Protein AF-0000000082047524 (afdb_homodimer)

Secondary structure (DSSP, 8-state):
--------------------------BPPP-S-EEEETTS-EEE--BBSS---TTTEEEEEEEE-SS-EEEEEEEEGGGTEEEE-GGGTTTEEE-GGGGGGTB--EEE-S--GGG-EEEEEEEEETTEEEEEEEEEEEE--HHHHHT-/--------------------------BPPP-S-EEEETTS-EEE--BBSS---TTTEEEEEEEE-SS-EEEEEEEEGGGTEEEE-GGGTTTEEE-GGGGGGTB--EEE-S--GGG-EEEEEEEEETTEEEEEEEEEEEE--HHHHHT-

Foldseek 3Di:
DDPPPPPPPPPPPPPPCPVCCVFEKAKDADDDAAEAAAQFKDKAWIFIPAFDDLQQKKKWKWFDDPPDIDRAKIRDNVVRDIDGDPVQVPFWDFPSVCNRVGTGIIMGGRDDQVSFGWIKIWMDGPPYIDIYIHGYGYDHDVVVVVVD/DDPPPPPPPPPPPPPPCPVCCVQEKEKDADDDAAEAAAQFKDKAWIFIPAFDDLQQKKKWKWFDDPPDIDGAKIRDNVVRDIDGDPVQVPFWDFPSVCNRVGTGIIMGGRDDQVSFGWIKIWMDGPPYIDIYIHGYGYDHDVVVVVVD

Sequence (296 aa):
KLAEGAILSIGNGYNLCFCLHTGQFKIIPPQNPVIAIIGEGVVLPCQLTTQNNPETITVQWILSRHSEKIDVSTYDGPNKKERQDERYQGRTQFFQTEFQAGNVSLNLKDVIVSDKGKYTCSVTLETWYDEVVVELDAFRSLRDSELLKLAEGAILSIGNGYNLCFCLHTGQFKIIPPQNPVIAIIGEGVVLPCQLTTQNNPETITVQWILSRHSEKIDVSTYDGPNKKERQDERYQGRTQFFQTEFQAGNVSLNLKDVIVSDKGKYTCSVTLETWYDEVVVELDAFRSLRDSELL

pLDDT: mean 84.1, std 22.03, range [23.55, 98.81]

Organism: Chelonoidis abingdonii (NCBI:txid106734)

Radius of gyration: 27.01 Å; Cα contacts (8 Å, |Δi|>4): 607; chains: 2; bounding box: 153×47×43 Å

Nearest PDB structures (foldseek):
  3j6m-assembly1_B  TM=8.020E-01  e=1.011E-08  Homo sapiens
  1jew-assembly1_R  TM=8.138E-01  e=1.673E-08  Homo sapiens
  3j6n-assembly1_K  TM=8.023E-01  e=4.846E-08  Homo sapiens
  3mj7-assembly1_B  TM=8.006E-01  e=6.780E-08  Mus musculus
  8im1-assembly1_D  TM=6.956E-01  e=3.384E-05  Camelus bactrianus

Structure (mmCIF, N/CA/C/O backbone):
data_AF-0000000082047524-model_v1
#
loop_
_entity.id
_entity.type
_entity.pdbx_description
1 polymer 'Ig-like domain-containing protein'
#
loop_
_atom_site.group_PDB
_atom_site.id
_atom_site.type_symbol
_atom_site.label_atom_id
_atom_site.label_alt_id
_atom_site.label_comp_id
_atom_site.label_asym_id
_atom_site.label_entity_id
_atom_site.label_seq_id
_atom_site.pdbx_PDB_ins_code
_atom_site.Cartn_x
_atom_site.Cartn_y
_atom_site.Cartn_z
_atom_site.occupancy
_atom_site.B_iso_or_equiv
_atom_site.auth_seq_id
_atom_site.auth_comp_id
_atom_site.auth_asym_id
_atom_site.auth_atom_id
_atom_site.pdbx_PDB_model_num
ATOM 1 N N . LYS A 1 1 ? -74.688 -13.641 20.703 1 25.19 1 LYS A N 1
ATOM 2 C CA . LYS A 1 1 ? -74.25 -12.625 19.766 1 25.19 1 LYS A CA 1
ATOM 3 C C . LYS A 1 1 ? -72.875 -12.062 20.156 1 25.19 1 LYS A C 1
ATOM 5 O O . LYS A 1 1 ? -72.812 -11.195 21.031 1 25.19 1 LYS A O 1
ATOM 10 N N . LEU A 1 2 ? -71.812 -12.961 20.359 1 23.55 2 LEU A N 1
ATOM 11 C CA . LEU A 1 2 ? -70.438 -13.102 20.906 1 23.55 2 LEU A CA 1
ATOM 12 C C . LEU A 1 2 ? -69.438 -12.367 20.031 1 23.55 2 LEU A C 1
ATOM 14 O O . LEU A 1 2 ? -69.25 -12.727 18.875 1 23.55 2 LEU A O 1
ATOM 18 N N . ALA A 1 3 ? -69.375 -10.984 20.172 1 30.89 3 ALA A N 1
ATOM 19 C CA . ALA A 1 3 ? -68.438 -10.125 19.5 1 30.89 3 ALA A CA 1
ATOM 20 C C . ALA A 1 3 ? -67 -10.562 19.812 1 30.89 3 ALA A C 1
ATOM 22 O O . ALA A 1 3 ? -66.562 -10.562 20.969 1 30.89 3 ALA A O 1
ATOM 23 N N . GLU A 1 4 ? -66.562 -11.688 19.188 1 31.88 4 GLU A N 1
ATOM 24 C CA . GLU A 1 4 ? -65.25 -12.234 19.266 1 31.88 4 GLU A CA 1
ATOM 25 C C . GLU A 1 4 ? -64.188 -11.18 18.859 1 31.88 4 GLU A C 1
ATOM 27 O O . GLU A 1 4 ? -64.25 -10.602 17.781 1 31.88 4 GLU A O 1
ATOM 32 N N . GLY A 1 5 ? -63.875 -10.25 19.828 1 28.88 5 GLY A N 1
ATOM 33 C CA . GLY A 1 5 ? -62.781 -9.289 19.734 1 28.88 5 GLY A CA 1
ATOM 34 C C . GLY A 1 5 ? -61.469 -9.898 19.219 1 28.88 5 GLY A C 1
ATOM 35 O O . GLY A 1 5 ? -61.031 -10.914 19.734 1 28.88 5 GLY A O 1
ATOM 36 N N . ALA A 1 6 ? -61.219 -9.883 17.891 1 32 6 ALA A N 1
ATOM 37 C CA . ALA A 1 6 ? -60.031 -10.266 17.109 1 32 6 ALA A CA 1
ATOM 38 C C . ALA A 1 6 ? -58.781 -9.547 17.609 1 32 6 ALA A C 1
ATOM 40 O O . ALA A 1 6 ? -58.688 -8.328 17.484 1 32 6 ALA A O 1
ATOM 41 N N . ILE A 1 7 ? -58.344 -9.852 18.828 1 35.78 7 ILE A N 1
ATOM 42 C CA . ILE A 1 7 ? -57.062 -9.273 19.266 1 35.78 7 ILE A CA 1
ATOM 43 C C . ILE A 1 7 ? -55.969 -9.633 18.281 1 35.78 7 ILE A C 1
ATOM 45 O O . ILE A 1 7 ? -55.656 -10.812 18.094 1 35.78 7 ILE A O 1
ATOM 49 N N . LEU A 1 8 ? -55.938 -9.055 17.125 1 34.47 8 LEU A N 1
ATOM 50 C CA . LEU A 1 8 ? -54.781 -9.266 16.266 1 34.47 8 LEU A CA 1
ATOM 51 C C . LEU A 1 8 ? -53.5 -8.867 16.969 1 34.47 8 LEU A C 1
ATOM 53 O O . LEU A 1 8 ? -53.375 -7.762 17.5 1 34.47 8 LEU A O 1
ATOM 57 N N . SER A 1 9 ? -52.906 -9.789 17.734 1 37.84 9 SER A N 1
ATOM 58 C CA . SER A 1 9 ? -51.562 -9.641 18.266 1 37.84 9 SER A CA 1
ATOM 59 C C . SER A 1 9 ? -50.562 -9.18 17.188 1 37.84 9 SER A C 1
ATOM 61 O O . SER A 1 9 ? -50.438 -9.828 16.141 1 37.84 9 SER A O 1
ATOM 63 N N . ILE A 1 10 ? -50.531 -7.863 16.969 1 40.5 10 ILE A N 1
ATOM 64 C CA . ILE A 1 10 ? -49.438 -7.316 16.219 1 40.5 10 ILE A CA 1
ATOM 65 C C . ILE A 1 10 ? -48.125 -7.789 16.828 1 40.5 10 ILE A C 1
ATOM 67 O O . ILE A 1 10 ? -47.781 -7.438 17.969 1 40.5 10 ILE A O 1
ATOM 71 N N . GLY A 1 11 ? -47.781 -9.078 16.75 1 40.59 11 GLY A N 1
ATOM 72 C CA . GLY A 1 11 ? -46.406 -9.445 17 1 40.59 11 GLY A CA 1
ATOM 73 C C . GLY A 1 11 ? -45.406 -8.484 16.375 1 40.59 11 GLY A C 1
ATOM 74 O O . GLY A 1 11 ? -45.344 -8.336 15.156 1 40.59 11 GLY A O 1
ATOM 75 N N . ASN A 1 12 ? -45.281 -7.281 16.953 1 43.41 12 ASN A N 1
ATOM 76 C CA . ASN A 1 12 ? -44.188 -6.418 16.531 1 43.41 12 ASN A CA 1
ATOM 77 C C . ASN A 1 12 ? -42.875 -7.18 16.469 1 43.41 12 ASN A C 1
ATOM 79 O O . ASN A 1 12 ? -42.25 -7.445 17.5 1 43.41 12 ASN A O 1
ATOM 83 N N . GLY A 1 13 ? -42.75 -8.227 15.688 1 40.5 13 GLY A N 1
ATOM 84 C CA . GLY A 1 13 ? -41.406 -8.695 15.383 1 40.5 13 GLY A CA 1
ATOM 85 C C . GLY A 1 13 ? -40.438 -7.57 15.094 1 40.5 13 GLY A C 1
ATOM 86 O O . GLY A 1 13 ? -40.594 -6.844 14.109 1 40.5 13 GLY A O 1
ATOM 87 N N . TYR A 1 14 ? -40.031 -6.812 16.094 1 36.91 14 TYR A N 1
ATOM 88 C CA . TYR A 1 14 ? -38.844 -6.031 15.891 1 36.91 14 TYR A CA 1
ATOM 89 C C . TYR A 1 14 ? -37.812 -6.824 15.086 1 36.91 14 TYR A C 1
ATOM 91 O O . TYR A 1 14 ? -37.25 -7.812 15.57 1 36.91 14 TYR A O 1
ATOM 99 N N . ASN A 1 15 ? -38.094 -7 13.805 1 42.38 15 ASN A N 1
ATOM 100 C CA . ASN A 1 15 ? -36.969 -7.391 12.938 1 42.38 15 ASN A CA 1
ATOM 101 C C . ASN A 1 15 ? -35.688 -6.637 13.289 1 42.38 15 ASN A C 1
ATOM 103 O O . ASN A 1 15 ? -35.594 -5.426 13.07 1 42.38 15 ASN A O 1
ATOM 107 N N . LEU A 1 16 ? -35.156 -6.891 14.469 1 37.53 16 LEU A N 1
ATOM 108 C CA . LEU A 1 16 ? -33.75 -6.5 14.602 1 37.53 16 LEU A CA 1
ATOM 109 C C . LEU A 1 16 ? -33 -6.695 13.281 1 37.53 16 LEU A C 1
ATOM 111 O O . LEU A 1 16 ? -32.844 -7.824 12.828 1 37.53 16 LEU A O 1
ATOM 115 N N . CYS A 1 17 ? -33.344 -5.852 12.43 1 39.62 17 CYS A N 1
ATOM 116 C CA . CYS A 1 17 ? -32.406 -5.773 11.305 1 39.62 17 CYS A CA 1
ATOM 117 C C . CYS A 1 17 ? -30.969 -5.969 11.766 1 39.62 17 CYS A C 1
ATOM 119 O O . CYS A 1 17 ? -30.422 -5.121 12.477 1 39.62 17 CYS A O 1
ATOM 121 N N . PHE A 1 18 ? -30.719 -7.18 12.375 1 39.28 18 PHE A N 1
ATOM 122 C CA . PHE A 1 18 ? -29.281 -7.488 12.344 1 39.28 18 PHE A CA 1
ATOM 123 C C . PHE A 1 18 ? -28.625 -6.914 11.094 1 39.28 18 PHE A C 1
ATOM 125 O O . PHE A 1 18 ? -28.734 -7.496 10.016 1 39.28 18 PHE A O 1
ATOM 132 N N . CYS A 1 19 ? -28.781 -5.68 10.945 1 40.38 19 CYS A N 1
ATOM 133 C CA . CYS A 1 19 ? -27.844 -5.145 9.953 1 40.38 19 CYS A CA 1
ATOM 134 C C . CYS A 1 19 ? -26.5 -5.855 10.031 1 40.38 19 CYS A C 1
ATOM 136 O O . CYS A 1 19 ? -25.688 -5.555 10.906 1 40.38 19 CYS A O 1
ATOM 138 N N . LEU A 1 20 ? -26.438 -7.184 10.047 1 39.78 20 LEU A N 1
ATOM 139 C CA . LEU A 1 20 ? -25.141 -7.746 9.672 1 39.78 20 LEU A CA 1
ATOM 140 C C . LEU A 1 20 ? -24.391 -6.793 8.758 1 39.78 20 LEU A C 1
ATOM 142 O O . LEU A 1 20 ? -24.766 -6.586 7.609 1 39.78 20 LEU A O 1
ATOM 146 N N . HIS A 1 21 ? -24.078 -5.742 9.195 1 44.78 21 HIS A N 1
ATOM 147 C CA . HIS A 1 21 ? -23.031 -5.105 8.391 1 44.78 21 HIS A CA 1
ATOM 148 C C . HIS A 1 21 ? -22.109 -6.145 7.758 1 44.78 21 HIS A C 1
ATOM 150 O O . HIS A 1 21 ? -21.172 -6.609 8.391 1 44.78 21 HIS A O 1
ATOM 156 N N . THR A 1 22 ? -22.516 -7.277 7.102 1 50.03 22 THR A N 1
ATOM 157 C CA . THR A 1 22 ? -22.031 -8.492 6.445 1 50.03 22 THR A CA 1
ATOM 158 C C . THR A 1 22 ? -20.812 -8.195 5.574 1 50.03 22 THR A C 1
ATOM 160 O O . THR A 1 22 ? -20.031 -9.086 5.277 1 50.03 22 THR A O 1
ATOM 163 N N . GLY A 1 23 ? -20.531 -6.98 5.133 1 55.84 23 GLY A N 1
ATOM 164 C CA . GLY A 1 23 ? -19.625 -6.902 4.008 1 55.84 23 GLY A CA 1
ATOM 165 C C . GLY A 1 23 ? -18.219 -6.492 4.41 1 55.84 23 GLY A C 1
ATOM 166 O O . GLY A 1 23 ? -17.266 -6.691 3.652 1 55.84 23 GLY A O 1
ATOM 167 N N . GLN A 1 24 ? -17.969 -6.172 5.73 1 77.88 24 GLN A N 1
ATOM 168 C CA . GLN A 1 24 ? -16.656 -5.633 6.047 1 77.88 24 GLN A CA 1
ATOM 169 C C . GLN A 1 24 ? -15.633 -6.75 6.211 1 77.88 24 GLN A C 1
ATOM 171 O O . GLN A 1 24 ? -15.93 -7.793 6.793 1 77.88 24 GLN A O 1
ATOM 176 N N . PHE A 1 25 ? -14.68 -6.859 5.488 1 88.25 25 PHE A N 1
ATOM 177 C CA . PHE A 1 25 ? -13.562 -7.781 5.645 1 88.25 25 PHE A CA 1
ATOM 178 C C . PHE A 1 25 ? -12.281 -7.023 5.98 1 88.25 25 PHE A C 1
ATOM 180 O O . PHE A 1 25 ? -12.227 -5.797 5.871 1 88.25 25 PHE A O 1
ATOM 187 N N . LYS A 1 26 ? -11.367 -7.809 6.562 1 90.75 26 LYS A N 1
ATOM 188 C CA . LYS A 1 26 ? -10.008 -7.316 6.758 1 90.75 26 LYS A CA 1
ATOM 189 C C . LYS A 1 26 ? -8.984 -8.281 6.168 1 90.75 26 LYS A C 1
ATOM 191 O O . LYS A 1 26 ? -9.258 -9.477 6.023 1 90.75 26 LYS A O 1
ATOM 196 N N . ILE A 1 27 ? -7.953 -7.691 5.727 1 94.31 27 ILE A N 1
ATOM 197 C CA . ILE A 1 27 ? -6.809 -8.516 5.352 1 94.31 27 ILE A CA 1
ATOM 198 C C . ILE A 1 27 ? -5.855 -8.641 6.543 1 94.31 27 ILE A C 1
ATOM 200 O O . ILE A 1 27 ? -5.535 -7.648 7.195 1 94.31 27 ILE A O 1
ATOM 204 N N . ILE A 1 28 ? -5.355 -9.844 6.809 1 91.88 28 ILE A N 1
ATOM 205 C CA . ILE A 1 28 ? -4.375 -10.07 7.863 1 91.88 28 ILE A CA 1
ATOM 206 C C . ILE A 1 28 ? -3.02 -9.508 7.434 1 91.88 28 ILE A C 1
ATOM 208 O O . ILE A 1 28 ? -2.467 -9.914 6.41 1 91.88 28 ILE A O 1
ATOM 212 N N . PRO A 1 29 ? -2.49 -8.562 8.156 1 87.56 29 PRO A N 1
ATOM 213 C CA . PRO A 1 29 ? -1.218 -7.949 7.766 1 87.56 29 PRO A CA 1
ATOM 214 C C . PRO A 1 29 ? -0.044 -8.922 7.852 1 87.56 29 PRO A C 1
ATOM 216 O O . PRO A 1 29 ? 0.014 -9.75 8.766 1 87.56 29 PRO A O 1
ATOM 219 N N . PRO A 1 30 ? 0.818 -8.828 6.902 1 88.06 30 PRO A N 1
ATOM 220 C CA . PRO A 1 30 ? 2.02 -9.656 7.012 1 88.06 30 PRO A CA 1
ATOM 221 C C . PRO A 1 30 ? 2.971 -9.172 8.102 1 88.06 30 PRO A C 1
ATOM 223 O O . PRO A 1 30 ? 3.066 -7.969 8.359 1 88.06 30 PRO A O 1
ATOM 226 N N . GLN A 1 31 ? 3.717 -10.055 8.711 1 83.88 31 GLN A N 1
ATOM 227 C CA . GLN A 1 31 ? 4.586 -9.688 9.82 1 83.88 31 GLN A CA 1
ATOM 228 C C . GLN A 1 31 ? 6.047 -9.633 9.383 1 83.88 31 GLN A C 1
ATOM 230 O O . GLN A 1 31 ? 6.859 -8.945 10 1 83.88 31 GLN A O 1
ATOM 235 N N . ASN A 1 32 ? 6.395 -10.367 8.391 1 89.94 32 ASN A N 1
ATOM 236 C CA . ASN A 1 32 ? 7.781 -10.469 7.941 1 89.94 32 ASN A CA 1
ATOM 237 C C . ASN A 1 32 ? 7.891 -10.406 6.422 1 89.94 32 ASN A C 1
ATOM 239 O O . ASN A 1 32 ? 6.926 -10.711 5.715 1 89.94 32 ASN A O 1
ATOM 243 N N . PRO A 1 33 ? 9.055 -9.906 6 1 93.06 33 PRO A N 1
ATOM 244 C CA . PRO A 1 33 ? 9.273 -10.008 4.559 1 93.06 33 PRO A CA 1
ATOM 245 C C . PRO A 1 33 ? 9.273 -11.445 4.059 1 93.06 33 PRO A C 1
ATOM 247 O O . PRO A 1 33 ? 9.539 -12.375 4.832 1 93.06 33 PRO A O 1
ATOM 250 N N . VAL A 1 34 ? 8.914 -11.625 2.84 1 97.19 34 VAL A N 1
ATOM 251 C CA . VAL A 1 34 ? 9.016 -12.914 2.162 1 97.19 34 VAL A CA 1
ATOM 252 C C . VAL A 1 34 ? 10.391 -13.055 1.517 1 97.19 34 VAL A C 1
ATOM 254 O O . VAL A 1 34 ? 10.867 -12.141 0.848 1 97.19 34 VAL A O 1
ATOM 257 N N . ILE A 1 35 ? 11.047 -14.18 1.742 1 95.88 35 ILE A N 1
ATOM 258 C CA . ILE A 1 35 ? 12.359 -14.453 1.168 1 95.88 35 ILE A CA 1
ATOM 259 C C . ILE A 1 35 ? 12.242 -15.555 0.118 1 95.88 35 ILE A C 1
ATOM 261 O O . ILE A 1 35 ? 11.734 -16.641 0.403 1 95.88 35 ILE A O 1
ATOM 265 N N . ALA A 1 36 ? 12.727 -15.234 -1.048 1 97.06 36 ALA A N 1
ATOM 266 C CA . ALA A 1 36 ? 12.641 -16.219 -2.123 1 97.06 36 ALA A CA 1
ATOM 267 C C . ALA A 1 36 ? 14.023 -16.578 -2.658 1 97.06 36 ALA A C 1
ATOM 269 O O . ALA A 1 36 ? 14.953 -15.773 -2.559 1 97.06 36 ALA A O 1
ATOM 270 N N . ILE A 1 37 ? 14.109 -17.781 -3.137 1 96 37 ILE A N 1
ATOM 271 C CA . ILE A 1 37 ? 15.297 -18.234 -3.855 1 96 37 ILE A CA 1
ATOM 272 C C . ILE A 1 37 ? 15.094 -18.047 -5.355 1 96 37 ILE A C 1
ATOM 274 O O . ILE A 1 37 ? 14.07 -18.453 -5.91 1 96 37 ILE A O 1
ATOM 278 N N . ILE A 1 38 ? 16.094 -17.453 -5.93 1 96.19 38 ILE A N 1
ATOM 279 C CA . ILE A 1 38 ? 16.031 -17.203 -7.363 1 96.19 38 ILE A CA 1
ATOM 280 C C . ILE A 1 38 ? 15.867 -18.516 -8.109 1 96.19 38 ILE A C 1
ATOM 282 O O . ILE A 1 38 ? 16.531 -19.5 -7.789 1 96.19 38 ILE A O 1
ATOM 286 N N . GLY A 1 39 ? 14.961 -18.5 -9.07 1 96.44 39 GLY A N 1
ATOM 287 C CA . GLY A 1 39 ? 14.711 -19.688 -9.852 1 96.44 39 GLY A CA 1
ATOM 288 C C . GLY A 1 39 ? 13.602 -20.562 -9.289 1 96.44 39 GLY A C 1
ATOM 289 O O . GLY A 1 39 ? 13.078 -21.438 -9.977 1 96.44 39 GLY A O 1
ATOM 290 N N . GLU A 1 40 ? 13.266 -20.375 -8.109 1 97.31 40 GLU A N 1
ATOM 291 C CA . GLU A 1 40 ? 12.195 -21.141 -7.473 1 97.31 40 GLU A CA 1
ATOM 292 C C . GLU A 1 40 ? 10.898 -20.328 -7.41 1 97.31 40 GLU A C 1
ATOM 294 O O . GLU A 1 40 ? 10.836 -19.219 -7.93 1 97.31 40 GLU A O 1
ATOM 299 N N . GLY A 1 41 ? 9.875 -20.969 -6.867 1 97.69 41 GLY A N 1
ATOM 300 C CA . GLY A 1 41 ? 8.609 -20.281 -6.648 1 97.69 41 GLY A CA 1
ATOM 301 C C . GLY A 1 41 ? 8.461 -19.734 -5.242 1 97.69 41 GLY A C 1
ATOM 302 O O . GLY A 1 41 ? 9.18 -20.156 -4.328 1 97.69 41 GLY A O 1
ATOM 303 N N . VAL A 1 42 ? 7.598 -18.812 -5.168 1 98.44 42 VAL A N 1
ATOM 3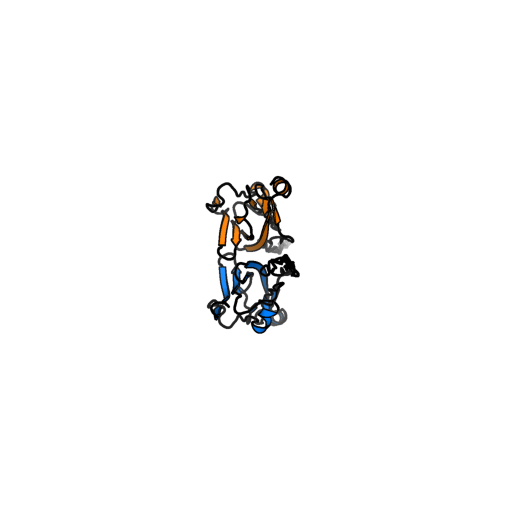04 C CA . VAL A 1 42 ? 7.301 -18.266 -3.85 1 98.44 42 VAL A CA 1
ATOM 305 C C . VAL A 1 42 ? 5.832 -17.859 -3.779 1 98.44 42 VAL A C 1
ATOM 307 O O . VAL A 1 42 ? 5.215 -17.562 -4.805 1 98.44 42 VAL A O 1
ATOM 310 N N . VAL A 1 43 ? 5.273 -17.875 -2.582 1 98.69 43 VAL A N 1
ATOM 311 C CA . VAL A 1 43 ? 3.902 -17.422 -2.367 1 98.69 43 VAL A CA 1
ATOM 312 C C . VAL A 1 43 ? 3.912 -16.078 -1.635 1 98.69 43 VAL A C 1
ATOM 314 O O . VAL A 1 43 ? 4.547 -15.945 -0.586 1 98.69 43 VAL A O 1
ATOM 317 N N . LEU A 1 44 ? 3.301 -15.047 -2.201 1 98.69 44 LEU A N 1
ATOM 318 C CA . LEU A 1 44 ? 3.021 -13.789 -1.512 1 98.69 44 LEU A CA 1
ATOM 319 C C . LEU A 1 44 ? 1.716 -13.883 -0.727 1 98.69 44 LEU A C 1
ATOM 321 O O . LEU A 1 44 ? 0.636 -13.953 -1.316 1 98.69 44 LEU A O 1
ATOM 325 N N . PRO A 1 45 ? 1.805 -13.844 0.575 1 98.5 45 PRO A N 1
ATOM 326 C CA . PRO A 1 45 ? 0.626 -14.172 1.383 1 98.5 45 PRO A CA 1
ATOM 327 C C . PRO A 1 45 ? -0.361 -13.008 1.479 1 98.5 45 PRO A C 1
ATOM 329 O O . PRO A 1 45 ? 0.049 -11.859 1.625 1 98.5 45 PRO A O 1
ATOM 332 N N . CYS A 1 46 ? -1.588 -13.32 1.381 1 98.19 46 CYS A N 1
ATOM 333 C CA . CYS A 1 46 ? -2.705 -12.406 1.576 1 98.19 46 CYS A CA 1
ATOM 334 C C . CYS A 1 46 ? -3.967 -13.164 1.979 1 98.19 46 CYS A C 1
ATOM 336 O O . CYS A 1 46 ? -4.5 -13.953 1.195 1 98.19 46 CYS A O 1
ATOM 338 N N . GLN A 1 47 ? -4.422 -12.938 3.182 1 97.19 47 GLN A N 1
ATOM 339 C CA . GLN A 1 47 ? -5.516 -13.711 3.768 1 97.19 47 GLN A CA 1
ATOM 340 C C . GLN A 1 47 ? -6.613 -12.789 4.289 1 97.19 47 GLN A C 1
ATOM 342 O O . GLN A 1 47 ? -6.352 -11.891 5.09 1 97.19 47 GLN A O 1
ATOM 347 N N . LEU A 1 48 ? -7.809 -13.047 3.816 1 95.88 48 LEU A N 1
ATOM 348 C CA . LEU A 1 48 ? -8.961 -12.305 4.309 1 95.88 48 LEU A CA 1
ATOM 349 C C . LEU A 1 48 ? -9.531 -12.945 5.566 1 95.88 48 LEU A C 1
ATOM 351 O O . LEU A 1 48 ? -9.383 -14.156 5.77 1 95.88 48 LEU A O 1
ATOM 355 N N . THR A 1 49 ? -10.211 -12.133 6.367 1 93.75 49 THR A N 1
ATOM 356 C CA . THR A 1 49 ? -10.828 -12.617 7.602 1 93.75 49 THR A CA 1
ATOM 357 C C . THR A 1 49 ? -12.188 -13.234 7.32 1 93.75 49 THR A C 1
ATOM 359 O O . THR A 1 49 ? -12.805 -13.82 8.211 1 93.75 49 THR A O 1
ATOM 362 N N . THR A 1 50 ? -12.688 -13.078 6.117 1 89.5 50 THR A N 1
ATOM 363 C CA . THR A 1 50 ? -14.016 -13.578 5.797 1 89.5 50 THR A CA 1
ATOM 364 C C . THR A 1 50 ? -13.961 -14.555 4.625 1 89.5 50 THR A C 1
ATOM 366 O O . THR A 1 50 ? -12.961 -14.602 3.9 1 89.5 50 THR A O 1
ATOM 369 N N . GLN A 1 51 ? -15 -15.32 4.637 1 87.38 51 GLN A N 1
ATOM 370 C CA . GLN A 1 51 ? -15.203 -16.094 3.42 1 87.38 51 GLN A CA 1
ATOM 371 C C . GLN A 1 51 ? -15.672 -15.219 2.271 1 87.38 51 GLN A C 1
ATOM 373 O O . GLN A 1 51 ? -16.297 -14.172 2.498 1 87.38 51 GLN A O 1
ATOM 378 N N . ASN A 1 52 ? -15.258 -15.656 1.152 1 86.25 52 ASN A N 1
ATOM 379 C CA . ASN A 1 52 ? -15.664 -14.844 0.008 1 86.25 52 ASN A CA 1
ATOM 380 C C . ASN A 1 52 ? -16.031 -15.711 -1.189 1 86.25 52 ASN A C 1
ATOM 382 O O . ASN A 1 52 ? -15.82 -16.922 -1.171 1 86.25 52 ASN A O 1
ATOM 386 N N . ASN A 1 53 ? -16.672 -15.047 -2.086 1 87.56 53 ASN A N 1
ATOM 387 C CA . ASN A 1 53 ? -17.078 -15.656 -3.348 1 87.56 53 ASN A CA 1
ATOM 388 C C . ASN A 1 53 ? -16.203 -15.195 -4.504 1 87.56 53 ASN A C 1
ATOM 390 O O . ASN A 1 53 ? -16.141 -14 -4.805 1 87.56 53 ASN A O 1
ATOM 394 N N . PRO A 1 54 ? -15.57 -16.188 -5.203 1 91 54 PRO A N 1
ATOM 395 C CA . PRO A 1 54 ? -14.688 -15.836 -6.316 1 91 54 PRO A CA 1
ATOM 396 C C . PRO A 1 54 ? -15.398 -15.039 -7.406 1 91 54 PRO A C 1
ATOM 398 O O . PRO A 1 54 ? -14.758 -14.328 -8.18 1 91 54 PRO A O 1
ATOM 401 N N . GLU A 1 55 ? -16.703 -15.094 -7.445 1 93.06 55 GLU A N 1
ATOM 402 C CA . GLU A 1 55 ? -17.422 -14.43 -8.523 1 93.06 55 GLU A CA 1
ATOM 403 C C . GLU A 1 55 ? -17.641 -12.953 -8.227 1 93.06 55 GLU A C 1
ATOM 405 O O . GLU A 1 55 ? -18 -12.18 -9.109 1 93.06 55 GLU A O 1
ATOM 410 N N . THR A 1 56 ? -17.312 -12.555 -6.996 1 92.56 56 THR A N 1
ATOM 411 C CA . THR A 1 56 ? -17.656 -11.18 -6.645 1 92.56 56 THR A CA 1
ATOM 412 C C . THR A 1 56 ? -16.406 -10.422 -6.191 1 92.56 56 THR A C 1
ATOM 414 O O . THR A 1 56 ? -16.453 -9.203 -5.988 1 92.56 56 THR A O 1
ATOM 417 N N . ILE A 1 57 ? -15.336 -11.148 -6.121 1 94.56 57 ILE A N 1
ATOM 418 C CA . ILE A 1 57 ? -14.141 -10.523 -5.559 1 94.56 57 ILE A CA 1
ATOM 419 C C . ILE A 1 57 ? -13.234 -10.039 -6.688 1 94.56 57 ILE A C 1
ATOM 421 O O . ILE A 1 57 ? -13.148 -10.664 -7.746 1 94.56 57 ILE A O 1
ATOM 425 N N . THR A 1 58 ? -12.641 -8.891 -6.508 1 96.12 58 THR A N 1
ATOM 426 C CA . THR A 1 58 ? -11.523 -8.43 -7.328 1 96.12 58 THR A CA 1
ATOM 427 C C . THR A 1 58 ? -10.242 -8.359 -6.504 1 96.12 58 THR A C 1
ATOM 429 O O . THR A 1 58 ? -10.227 -7.789 -5.41 1 96.12 58 THR A O 1
ATOM 432 N N . VAL A 1 59 ? -9.188 -9.023 -6.973 1 97.69 59 VAL A N 1
ATOM 433 C CA . VAL A 1 59 ? -7.887 -9.031 -6.316 1 97.69 59 VAL A CA 1
ATOM 434 C C . VAL A 1 59 ? -6.832 -8.453 -7.25 1 97.69 59 VAL A C 1
ATOM 436 O O . VAL A 1 59 ? -6.758 -8.828 -8.422 1 97.69 59 VAL A O 1
ATOM 439 N N . GLN A 1 60 ? -6.09 -7.504 -6.758 1 97.88 60 GLN A N 1
ATOM 440 C CA . GLN A 1 60 ? -4.992 -6.922 -7.52 1 97.88 60 GLN A CA 1
ATOM 441 C C . GLN A 1 60 ? -3.686 -6.98 -6.734 1 97.88 60 GLN A C 1
ATOM 443 O O . GLN A 1 60 ? -3.658 -6.664 -5.543 1 97.88 60 GLN A O 1
ATOM 448 N N . TRP A 1 61 ? -2.646 -7.473 -7.355 1 98.56 61 TRP A N 1
ATOM 449 C CA . TRP A 1 61 ? -1.286 -7.422 -6.828 1 98.56 61 TRP A CA 1
ATOM 450 C C . TRP A 1 61 ? -0.434 -6.434 -7.617 1 98.56 61 TRP A C 1
ATOM 452 O O . TRP A 1 61 ? -0.23 -6.605 -8.82 1 98.56 61 TRP A O 1
ATOM 462 N N . ILE A 1 62 ? 0.067 -5.395 -6.902 1 97.94 62 ILE A N 1
ATOM 463 C CA . ILE A 1 62 ? 0.838 -4.324 -7.527 1 97.94 62 ILE A CA 1
ATOM 464 C C . ILE A 1 62 ? 2.25 -4.301 -6.949 1 97.94 62 ILE A C 1
ATOM 466 O O . ILE A 1 62 ? 2.428 -4.234 -5.73 1 97.94 62 ILE A O 1
ATOM 470 N N . LEU A 1 63 ? 3.223 -4.371 -7.816 1 98 63 LEU A N 1
ATOM 471 C CA . LEU A 1 63 ? 4.617 -4.227 -7.41 1 98 63 LEU A CA 1
ATOM 472 C C . LEU A 1 63 ? 5.062 -2.77 -7.512 1 98 63 LEU A C 1
ATOM 474 O O . LEU A 1 63 ? 4.934 -2.148 -8.57 1 98 63 LEU A O 1
ATOM 478 N N . SER A 1 64 ? 5.504 -2.25 -6.375 1 94.94 64 SER A N 1
ATOM 479 C CA . SER A 1 64 ? 6.027 -0.888 -6.352 1 94.94 64 SER A CA 1
ATOM 480 C C . SER A 1 64 ? 7.535 -0.879 -6.113 1 94.94 64 SER A C 1
ATOM 482 O O . SER A 1 64 ? 8.039 -1.6 -5.25 1 94.94 64 SER A O 1
ATOM 484 N N . ARG A 1 65 ? 8.203 -0.122 -6.922 1 89.25 65 ARG A N 1
ATOM 485 C CA . ARG A 1 65 ? 9.625 0.207 -6.793 1 89.25 65 ARG A CA 1
ATOM 486 C C . ARG A 1 65 ? 9.852 1.708 -6.93 1 89.25 65 ARG A C 1
ATOM 488 O O . ARG A 1 65 ? 8.898 2.475 -7.078 1 89.25 65 ARG A O 1
ATOM 495 N N . HIS A 1 66 ? 11.039 2.086 -6.742 1 83.06 66 HIS A N 1
ATOM 496 C CA . HIS A 1 66 ? 11.383 3.502 -6.816 1 83.06 66 HIS A CA 1
ATOM 497 C C . HIS A 1 66 ? 10.922 4.109 -8.141 1 83.06 66 HIS A C 1
ATOM 499 O O . HIS A 1 66 ? 10.422 5.234 -8.164 1 83.06 66 HIS A O 1
ATOM 505 N N . SER A 1 67 ? 10.867 3.371 -9.211 1 81.06 67 SER A N 1
ATOM 506 C CA . SER A 1 67 ? 10.727 3.979 -10.531 1 81.06 67 SER A CA 1
ATOM 507 C C . SER A 1 67 ? 9.375 3.637 -11.156 1 81.06 67 SER A C 1
ATOM 509 O O . SER A 1 67 ? 8.922 4.32 -12.07 1 81.06 67 SER A O 1
ATOM 511 N N . GLU A 1 68 ? 8.797 2.652 -10.57 1 89.31 68 GLU A N 1
ATOM 512 C CA . GLU A 1 68 ? 7.609 2.227 -11.305 1 89.31 68 GLU A CA 1
ATOM 513 C C . GLU A 1 68 ? 6.668 1.428 -10.406 1 89.31 68 GLU A C 1
ATOM 515 O O . GLU A 1 68 ? 7.086 0.888 -9.383 1 89.31 68 GLU A O 1
ATOM 520 N N . LYS A 1 69 ? 5.391 1.454 -10.812 1 93.44 69 LYS A N 1
ATOM 521 C CA . LYS A 1 69 ? 4.359 0.549 -10.305 1 93.44 69 LYS A CA 1
ATOM 522 C C . LYS A 1 69 ? 3.863 -0.386 -11.406 1 93.44 69 LYS A C 1
ATOM 524 O O . LYS A 1 69 ? 3.52 0.061 -12.5 1 93.44 69 LYS A O 1
ATOM 529 N N . ILE A 1 70 ? 3.91 -1.697 -11.133 1 97.19 70 ILE A N 1
ATOM 530 C CA . ILE A 1 70 ? 3.516 -2.715 -12.102 1 97.19 70 ILE A CA 1
ATOM 531 C C . ILE A 1 70 ? 2.283 -3.461 -11.594 1 97.19 70 ILE A C 1
ATOM 533 O O . ILE A 1 70 ? 2.279 -3.979 -10.477 1 97.19 70 ILE A O 1
AT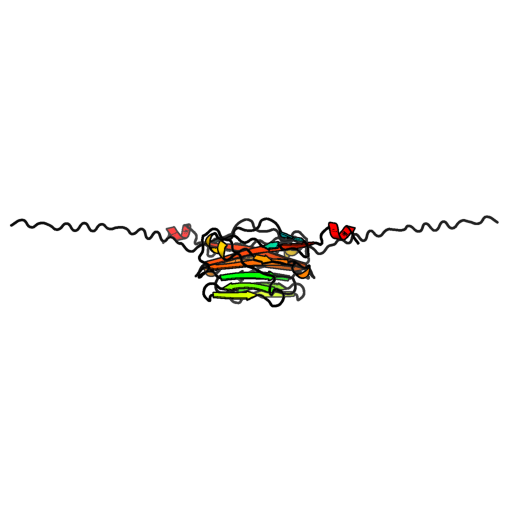OM 537 N N . ASP A 1 71 ? 1.255 -3.436 -12.414 1 97.81 71 ASP A N 1
ATOM 538 C CA . ASP A 1 71 ? 0.132 -4.328 -12.133 1 97.81 71 ASP A CA 1
ATOM 539 C C . ASP A 1 71 ? 0.484 -5.773 -12.469 1 97.81 71 ASP A C 1
ATOM 541 O O . ASP A 1 71 ? 0.295 -6.219 -13.602 1 97.81 71 ASP A O 1
ATOM 545 N N . VAL A 1 72 ? 0.971 -6.484 -11.477 1 98.56 72 VAL A N 1
ATOM 546 C CA . VAL A 1 72 ? 1.563 -7.805 -11.68 1 98.56 72 VAL A CA 1
ATOM 547 C C . VAL A 1 72 ? 0.488 -8.797 -12.117 1 98.56 72 VAL A C 1
ATOM 549 O O . VAL A 1 72 ? 0.659 -9.5 -13.117 1 98.56 72 VAL A O 1
ATOM 552 N N . SER A 1 73 ? -0.609 -8.898 -11.406 1 98.69 73 SER A N 1
ATOM 553 C CA . SER A 1 73 ? -1.712 -9.812 -11.68 1 98.69 73 SER A CA 1
ATOM 554 C C . SER A 1 73 ? -3.018 -9.297 -11.086 1 98.69 73 SER A C 1
ATOM 556 O O . SER A 1 73 ? -3.025 -8.719 -9.992 1 98.69 73 SER A O 1
ATOM 558 N N . THR A 1 74 ? -4.113 -9.508 -11.805 1 98.38 74 THR A N 1
ATOM 559 C CA . THR A 1 74 ? -5.441 -9.102 -11.359 1 98.38 74 THR A CA 1
ATOM 560 C C . THR A 1 74 ? -6.453 -10.219 -11.586 1 98.38 74 THR A C 1
ATOM 562 O O . THR A 1 74 ? -6.496 -10.82 -12.664 1 98.38 74 THR A O 1
ATOM 565 N N . TYR A 1 75 ? -7.152 -10.578 -10.555 1 98.31 75 TYR A N 1
ATOM 566 C CA . TYR A 1 75 ? -8.328 -11.445 -10.633 1 98.31 75 TYR A CA 1
ATOM 567 C C . TYR A 1 75 ? -9.609 -10.625 -10.539 1 98.31 75 TYR A C 1
ATOM 569 O O . TYR A 1 75 ? -9.914 -10.055 -9.492 1 98.31 75 TYR A O 1
ATOM 577 N N . ASP A 1 76 ? -10.32 -10.555 -11.602 1 97.25 76 ASP A N 1
ATOM 578 C CA . ASP A 1 76 ? -11.57 -9.812 -11.711 1 97.25 76 ASP A CA 1
ATOM 579 C C . ASP A 1 76 ? -12.773 -10.75 -11.711 1 97.25 76 ASP A C 1
ATOM 581 O O . ASP A 1 76 ? -13.289 -11.094 -12.781 1 97.25 76 ASP A O 1
ATOM 585 N N . GLY A 1 77 ? -13.227 -11.109 -10.578 1 96.12 77 GLY A N 1
ATOM 586 C CA . GLY A 1 77 ? -14.32 -12.047 -10.414 1 96.12 77 GLY A CA 1
ATOM 587 C C . GLY A 1 77 ? -15.602 -11.602 -11.102 1 96.12 77 GLY A C 1
ATOM 588 O O . GLY A 1 77 ? -16.172 -12.352 -11.891 1 96.12 77 GLY A O 1
ATOM 589 N N . PRO A 1 78 ? -16.047 -10.438 -10.852 1 94.88 78 PRO A N 1
ATOM 590 C CA . PRO A 1 78 ? -17.297 -9.961 -11.445 1 94.88 78 PRO A CA 1
ATOM 591 C C . PRO A 1 78 ? -17.328 -10.086 -12.961 1 94.88 78 PRO A C 1
ATOM 593 O O . PRO A 1 78 ? -18.375 -10.328 -13.555 1 94.88 78 PRO A O 1
ATOM 596 N N . ASN A 1 79 ? -16.203 -9.922 -13.625 1 96.38 79 ASN A N 1
ATOM 597 C CA . ASN A 1 79 ? -16.156 -9.977 -15.086 1 96.38 79 ASN A CA 1
ATOM 598 C C . ASN A 1 79 ? -15.5 -11.266 -15.578 1 96.38 79 ASN A C 1
ATOM 600 O O . ASN A 1 79 ? -15.227 -11.406 -16.766 1 96.38 79 ASN A O 1
ATOM 604 N N . LYS A 1 80 ? -15.242 -12.141 -14.594 1 95 80 LYS A N 1
ATOM 605 C CA . LYS A 1 80 ? -14.641 -13.43 -14.914 1 95 80 LYS A CA 1
ATOM 606 C C . LYS A 1 80 ? -13.398 -13.266 -15.781 1 95 80 LYS A C 1
ATOM 608 O O . LYS A 1 80 ? -13.273 -13.914 -16.828 1 95 80 LYS A O 1
ATOM 613 N N . LYS A 1 81 ? -12.562 -12.391 -15.398 1 97.19 81 LYS A N 1
ATOM 614 C CA . LYS A 1 81 ? -11.352 -12.086 -16.156 1 97.19 81 LYS A CA 1
ATOM 615 C C . LYS A 1 81 ? -10.125 -12.102 -15.242 1 97.19 81 LYS A C 1
ATOM 617 O O . LYS A 1 81 ? -10.188 -11.648 -14.102 1 97.19 81 LYS A O 1
ATOM 622 N N . GLU A 1 82 ? -9.062 -12.664 -15.766 1 96.81 82 GLU A N 1
ATOM 623 C CA . GLU A 1 82 ? -7.754 -12.594 -15.133 1 96.81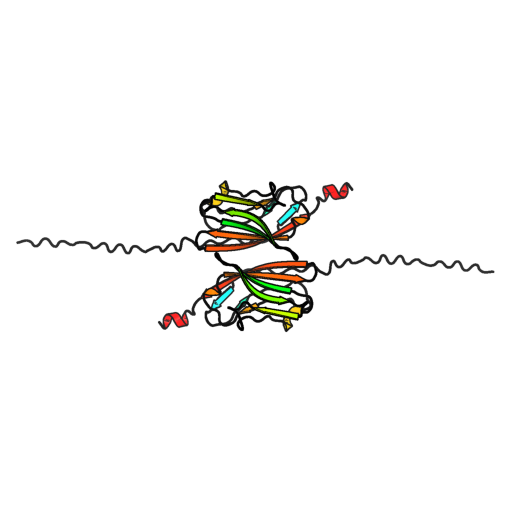 82 GLU A CA 1
ATOM 624 C C . GLU A 1 82 ? -6.727 -11.953 -16.062 1 96.81 82 GLU A C 1
ATOM 626 O O . GLU A 1 82 ? -6.711 -12.234 -17.266 1 96.81 82 GLU A O 1
ATOM 631 N N . ARG A 1 83 ? -5.938 -11.039 -15.469 1 97.81 83 ARG A N 1
ATOM 632 C CA . ARG A 1 83 ? -4.906 -10.359 -16.25 1 97.81 83 ARG A CA 1
ATOM 633 C C . ARG A 1 83 ? -3.545 -10.469 -15.562 1 97.81 83 ARG A C 1
ATOM 635 O O . ARG A 1 83 ? -3.457 -10.469 -14.336 1 97.81 83 ARG A O 1
ATOM 642 N N . GLN A 1 84 ? -2.553 -10.594 -16.375 1 98 84 GLN A N 1
ATOM 643 C CA . GLN A 1 84 ? -1.159 -10.562 -15.938 1 98 84 GLN A CA 1
ATOM 644 C C . GLN A 1 84 ? -0.354 -9.555 -16.75 1 98 84 GLN A C 1
ATOM 646 O O . GLN A 1 84 ? -0.549 -9.43 -17.969 1 98 84 GLN A O 1
ATOM 651 N N . ASP 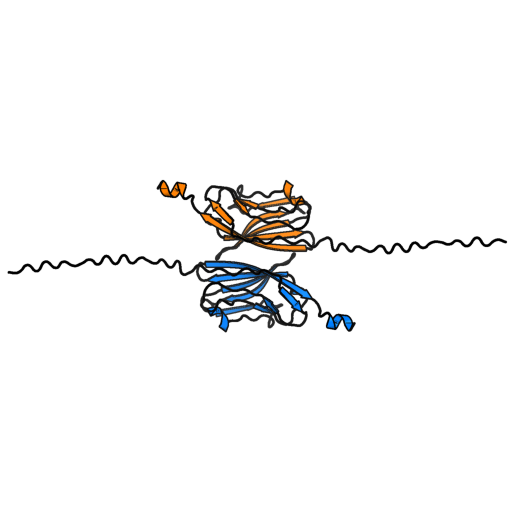A 1 85 ? 0.495 -8.883 -16.031 1 98.31 85 ASP A N 1
ATOM 652 C CA . ASP A 1 85 ? 1.451 -8.055 -16.766 1 98.31 85 ASP A CA 1
ATOM 653 C C . ASP A 1 85 ? 2.307 -8.898 -17.703 1 98.31 85 ASP A C 1
ATOM 655 O O . ASP A 1 85 ? 2.619 -10.047 -17.391 1 98.31 85 ASP A O 1
ATOM 659 N N . GLU A 1 86 ? 2.764 -8.375 -18.797 1 97.69 86 GLU A N 1
ATOM 660 C CA . GLU A 1 86 ? 3.518 -9.094 -19.828 1 97.69 86 GLU A CA 1
ATOM 661 C C . GLU A 1 86 ? 4.758 -9.75 -19.234 1 97.69 86 GLU A C 1
ATOM 663 O O . GLU A 1 86 ? 5.129 -10.859 -19.625 1 97.69 86 GLU A O 1
ATOM 668 N N . ARG A 1 87 ? 5.391 -9.18 -18.328 1 95.94 87 ARG A N 1
ATOM 669 C CA . ARG A 1 87 ? 6.637 -9.664 -17.734 1 95.94 87 ARG A CA 1
ATOM 670 C C . ARG A 1 87 ? 6.375 -10.836 -16.812 1 95.94 87 ARG A C 1
ATOM 672 O O . ARG A 1 87 ? 7.309 -11.547 -16.422 1 95.94 87 ARG A O 1
ATOM 679 N N . TYR A 1 88 ? 5.16 -11.008 -16.484 1 98.06 88 TYR A N 1
ATOM 680 C CA . TYR A 1 88 ? 4.789 -12.023 -15.508 1 98.06 88 TYR A CA 1
ATOM 681 C C . TYR A 1 88 ? 3.912 -13.094 -16.141 1 98.06 88 TYR A C 1
ATOM 683 O O . TYR A 1 88 ? 3.314 -13.914 -15.438 1 98.06 88 TYR A O 1
ATOM 691 N N . GLN A 1 89 ? 3.787 -13.055 -17.453 1 97 89 GLN A N 1
ATOM 692 C CA . GLN A 1 89 ? 2.936 -14.016 -18.141 1 97 89 GLN A CA 1
ATOM 693 C C . GLN A 1 89 ? 3.377 -15.453 -17.859 1 97 89 GLN A C 1
ATOM 695 O O . GLN A 1 89 ? 4.535 -15.805 -18.094 1 97 89 GLN A O 1
ATOM 700 N N . GLY A 1 90 ? 2.459 -16.219 -17.328 1 97.06 90 GLY A N 1
ATOM 701 C CA . GLY A 1 90 ? 2.723 -17.609 -17.047 1 97.06 90 GLY A CA 1
ATOM 702 C C . GLY A 1 90 ? 3.438 -17.812 -15.719 1 97.06 90 GLY A C 1
ATOM 703 O O . GLY A 1 90 ? 3.686 -18.953 -15.312 1 97.06 90 GLY A O 1
ATOM 704 N N . ARG A 1 91 ? 3.725 -16.734 -15.055 1 98.62 91 ARG A N 1
ATOM 705 C CA . ARG A 1 91 ? 4.539 -16.875 -13.852 1 98.62 91 ARG A CA 1
ATOM 706 C C . ARG A 1 91 ? 3.707 -16.641 -12.594 1 98.62 91 ARG A C 1
ATOM 708 O O . ARG A 1 91 ? 4.156 -16.922 -11.484 1 98.62 91 ARG A O 1
ATOM 715 N N . THR A 1 92 ? 2.475 -16.094 -12.711 1 98.69 92 THR A N 1
ATOM 716 C CA . THR A 1 92 ? 1.631 -15.867 -11.539 1 98.69 92 THR A CA 1
ATOM 717 C C . THR A 1 92 ? 0.398 -16.766 -11.578 1 98.69 92 THR A C 1
ATOM 719 O O . THR A 1 92 ? -0.147 -17.031 -12.648 1 98.69 92 THR A O 1
ATOM 722 N N . GLN A 1 93 ? 0.009 -17.219 -10.398 1 98.31 93 GLN A N 1
ATOM 723 C CA . GLN A 1 93 ? -1.195 -18.031 -10.258 1 98.31 93 GLN A CA 1
ATOM 724 C C . GLN A 1 93 ? -1.914 -17.734 -8.945 1 98.31 93 GLN A C 1
ATOM 726 O O . GLN A 1 93 ? -1.296 -17.734 -7.879 1 98.31 93 GLN A O 1
ATOM 731 N N . PHE A 1 94 ? -3.199 -17.438 -9.07 1 98.25 94 PHE A N 1
ATOM 732 C CA . PHE A 1 94 ? -4.039 -17.312 -7.883 1 98.25 94 PHE A CA 1
ATOM 733 C C . PHE A 1 94 ? -4.445 -18.672 -7.355 1 98.25 94 PHE A C 1
ATOM 735 O O . PHE A 1 94 ? -4.395 -19.672 -8.086 1 98.25 94 PHE A O 1
ATOM 742 N N . PHE A 1 95 ? -4.836 -18.719 -6.066 1 96.75 95 PHE A N 1
ATOM 743 C CA . PHE A 1 95 ? -5.398 -19.922 -5.461 1 96.75 95 PHE A CA 1
ATOM 744 C C . PHE A 1 95 ? -6.922 -19.891 -5.484 1 96.75 95 PHE A C 1
ATOM 746 O O . PHE A 1 95 ? -7.562 -19.844 -4.434 1 96.75 95 PHE A O 1
ATOM 753 N N . GLN A 1 96 ? -7.473 -20.031 -6.645 1 94.25 96 GLN A N 1
ATOM 754 C CA . GLN A 1 96 ? -8.891 -19.781 -6.871 1 94.25 96 GLN A CA 1
ATOM 755 C C . GLN A 1 96 ? -9.758 -20.719 -6.027 1 94.25 96 GLN A C 1
ATOM 757 O O . GLN A 1 96 ? -10.797 -20.297 -5.508 1 94.25 96 GLN A O 1
ATOM 762 N N . THR A 1 97 ? -9.336 -21.922 -5.844 1 94.12 97 THR A N 1
ATOM 763 C CA . THR A 1 97 ? -10.109 -22.891 -5.078 1 94.12 97 THR A CA 1
ATOM 764 C C . THR A 1 97 ? -10.102 -22.531 -3.594 1 94.12 97 THR A C 1
ATOM 766 O O . THR A 1 97 ? -10.914 -23.062 -2.824 1 94.12 97 THR A O 1
ATOM 769 N N . GLU A 1 98 ? -9.18 -21.656 -3.223 1 96.38 98 GLU A N 1
ATOM 770 C CA . GLU A 1 98 ? -9.055 -21.297 -1.813 1 96.38 98 GLU A CA 1
ATOM 771 C C . GLU A 1 98 ? -9.641 -19.906 -1.546 1 96.38 98 GLU A C 1
ATOM 773 O O . GLU A 1 98 ? -9.609 -19.422 -0.411 1 96.38 98 GLU A O 1
ATOM 778 N N . PHE A 1 99 ? -10.273 -19.25 -2.527 1 94.75 99 PHE A N 1
ATOM 779 C CA . PHE A 1 99 ? -10.852 -17.922 -2.363 1 94.75 99 PHE A CA 1
ATOM 780 C C . PHE A 1 99 ? -11.945 -17.938 -1.306 1 94.75 99 PHE A C 1
ATOM 782 O O . PHE A 1 99 ? -12.07 -17 -0.519 1 94.75 99 PHE A O 1
ATOM 789 N N . GLN A 1 100 ? -12.688 -19.016 -1.278 1 93.69 100 GLN A N 1
ATOM 790 C CA . GLN A 1 100 ? -13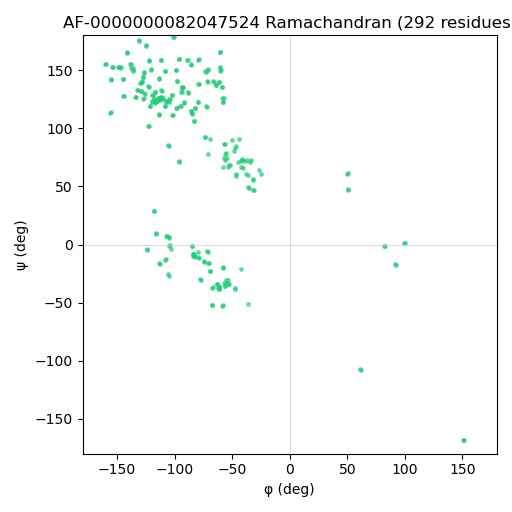.789 -19.094 -0.329 1 93.69 100 GLN A CA 1
ATOM 791 C C . GLN A 1 100 ? -13.281 -19.047 1.11 1 93.69 100 GLN A C 1
ATOM 793 O O . GLN A 1 100 ? -13.953 -18.5 1.99 1 93.69 100 GLN A O 1
ATOM 798 N N . ALA A 1 101 ? -12.148 -19.609 1.296 1 95.06 101 ALA A N 1
ATOM 799 C CA . ALA A 1 101 ? -11.562 -19.625 2.635 1 95.06 101 ALA A CA 1
ATOM 800 C C . ALA A 1 101 ? -10.797 -18.344 2.914 1 95.06 101 ALA A C 1
ATOM 802 O O . ALA A 1 101 ? -10.188 -18.188 3.975 1 95.06 101 ALA A O 1
ATOM 803 N N . GLY A 1 102 ? -10.711 -17.422 2.018 1 95.94 102 GLY A N 1
ATOM 804 C CA . GLY A 1 102 ? -10.125 -16.109 2.229 1 95.94 102 GLY A CA 1
ATOM 805 C C . GLY A 1 102 ? -8.695 -16 1.716 1 95.94 102 GLY A C 1
ATOM 806 O O . GLY A 1 102 ? -8.055 -14.961 1.859 1 95.94 102 GLY A O 1
ATOM 807 N N . ASN A 1 103 ? -8.227 -17.125 1.14 1 97.25 103 ASN A N 1
ATOM 808 C CA . ASN A 1 103 ? -6.855 -17.109 0.635 1 97.25 103 ASN A CA 1
ATOM 809 C C . ASN A 1 103 ? -6.777 -16.5 -0.76 1 97.25 103 ASN A C 1
ATOM 811 O O . ASN A 1 103 ? -7.133 -17.141 -1.747 1 97.25 103 ASN A O 1
ATOM 815 N N . VAL A 1 104 ? -6.238 -15.242 -0.813 1 97.94 104 VAL A N 1
ATOM 816 C CA . VAL A 1 104 ? -6.094 -14.57 -2.1 1 97.94 104 VAL A CA 1
ATOM 817 C C . VAL A 1 104 ? -4.617 -14.297 -2.379 1 97.94 104 VAL A C 1
ATOM 819 O O . VAL A 1 104 ? -4.277 -13.336 -3.074 1 97.94 104 VAL A O 1
ATOM 822 N N . SER A 1 105 ? -3.76 -15.148 -1.844 1 98.31 105 SER A N 1
ATOM 823 C CA . SER A 1 105 ? -2.316 -15.086 -2.057 1 98.31 105 SER A CA 1
ATOM 824 C C . SER A 1 105 ? -1.971 -15.234 -3.535 1 98.31 105 SER A C 1
ATOM 826 O O . SER A 1 105 ? -2.83 -15.578 -4.348 1 98.31 105 SER A O 1
ATOM 828 N N . LEU A 1 106 ? -0.745 -14.906 -3.861 1 98.75 106 LEU A N 1
ATOM 829 C CA . LEU A 1 106 ? -0.256 -15.016 -5.23 1 98.75 106 LEU A CA 1
ATOM 830 C C . LEU A 1 106 ? 0.954 -15.945 -5.301 1 98.75 106 LEU A C 1
ATOM 832 O O . LEU A 1 106 ? 1.94 -15.734 -4.59 1 98.75 106 LEU A O 1
ATOM 836 N N . ASN A 1 107 ? 0.799 -16.984 -6.039 1 98.81 107 ASN A N 1
ATOM 837 C CA . ASN A 1 107 ? 1.956 -17.812 -6.352 1 98.81 107 ASN A CA 1
ATOM 838 C C . ASN A 1 107 ? 2.793 -17.203 -7.473 1 98.81 107 ASN A C 1
ATOM 840 O O . ASN A 1 107 ? 2.279 -16.938 -8.562 1 98.81 107 ASN A O 1
ATOM 844 N N . LEU A 1 108 ? 4.062 -16.938 -7.277 1 98.81 108 LEU A N 1
ATOM 845 C CA . LEU A 1 108 ? 5 -16.406 -8.258 1 98.81 108 LEU A CA 1
ATOM 846 C C . LEU A 1 108 ? 6.074 -17.438 -8.594 1 98.81 108 LEU A C 1
ATOM 848 O O . LEU A 1 108 ? 6.891 -17.781 -7.742 1 98.81 108 LEU A O 1
ATOM 852 N N . LYS A 1 109 ? 6.039 -17.891 -9.719 1 98.31 109 LYS A N 1
ATOM 853 C CA . LYS A 1 109 ? 6.984 -18.906 -10.172 1 98.31 109 LYS A CA 1
ATOM 854 C C . LYS A 1 109 ? 8.234 -18.266 -10.766 1 98.31 109 LYS A C 1
ATOM 856 O O . LYS A 1 109 ? 8.219 -17.094 -11.156 1 98.31 109 LYS A O 1
ATOM 861 N N . ASP A 1 110 ? 9.297 -19.016 -10.797 1 97.88 110 ASP A N 1
ATOM 862 C CA . ASP A 1 110 ? 10.539 -18.641 -11.469 1 97.88 110 ASP A CA 1
ATOM 863 C C . ASP A 1 110 ? 10.977 -17.234 -11.062 1 97.88 110 ASP A C 1
ATOM 865 O O . ASP A 1 110 ? 11.219 -16.391 -11.922 1 97.88 110 ASP A O 1
ATOM 869 N N . VAL A 1 111 ? 11.195 -17.156 -9.797 1 98.25 111 VAL A N 1
ATOM 870 C CA . VAL A 1 111 ? 11.547 -15.852 -9.234 1 98.25 111 VAL A CA 1
ATOM 871 C C . VAL A 1 111 ? 12.883 -15.383 -9.82 1 98.25 111 VAL A C 1
ATOM 873 O O . VAL A 1 111 ? 13.82 -16.172 -9.953 1 98.25 111 VAL A O 1
ATOM 876 N N . ILE A 1 112 ? 12.945 -14.117 -10.164 1 97.12 112 ILE A N 1
ATOM 877 C CA . ILE A 1 112 ? 14.172 -13.484 -10.633 1 97.12 112 ILE A CA 1
ATOM 878 C C . ILE A 1 112 ? 14.477 -12.258 -9.781 1 97.12 112 ILE A C 1
ATOM 880 O O . ILE A 1 112 ? 13.656 -11.836 -8.961 1 97.12 112 ILE A O 1
ATOM 884 N N . VAL A 1 113 ? 15.594 -11.648 -9.914 1 95.38 113 VAL A N 1
ATOM 885 C CA . VAL A 1 113 ? 16.078 -10.539 -9.094 1 95.38 113 VAL A CA 1
ATOM 886 C C . VAL A 1 113 ? 15.133 -9.352 -9.211 1 95.38 113 VAL A C 1
ATOM 888 O O . VAL A 1 113 ? 14.844 -8.672 -8.219 1 95.38 113 VAL A O 1
ATOM 891 N N . SER A 1 114 ? 14.602 -9.133 -10.445 1 94.5 114 SER A N 1
ATOM 892 C CA . SER A 1 114 ? 13.766 -7.965 -10.688 1 94.5 114 SER A CA 1
ATOM 893 C C . SER A 1 114 ? 12.414 -8.102 -10.008 1 94.5 114 SER A C 1
ATOM 895 O O . SER A 1 114 ? 11.617 -7.152 -9.992 1 94.5 114 SER A O 1
ATOM 897 N N . ASP A 1 115 ? 12.18 -9.273 -9.445 1 97.12 115 ASP A N 1
ATOM 898 C CA . ASP A 1 115 ? 10.922 -9.453 -8.734 1 97.12 115 ASP A CA 1
ATOM 899 C C . ASP A 1 115 ? 10.977 -8.82 -7.344 1 97.12 115 ASP A C 1
ATOM 901 O O . ASP A 1 115 ? 9.945 -8.672 -6.684 1 97.12 115 ASP A O 1
ATOM 905 N N . LYS A 1 116 ? 12.125 -8.422 -6.875 1 95.31 116 LYS A N 1
ATOM 906 C CA . LYS A 1 116 ? 12.266 -7.809 -5.559 1 95.31 116 LYS A CA 1
ATOM 907 C C . LYS A 1 116 ? 11.461 -6.516 -5.461 1 95.31 116 LYS A C 1
ATOM 909 O O . LYS A 1 116 ? 11.422 -5.73 -6.41 1 95.31 116 LYS A O 1
ATOM 914 N N . GLY A 1 117 ? 10.82 -6.348 -4.234 1 94.88 117 GLY A N 1
ATOM 915 C CA . GLY A 1 117 ? 10.141 -5.078 -4.031 1 94.88 117 GLY A CA 1
ATOM 916 C C . GLY A 1 117 ? 8.953 -5.18 -3.1 1 94.88 117 GLY A C 1
ATOM 917 O O . GLY A 1 117 ? 8.836 -6.141 -2.338 1 94.88 117 GLY A O 1
ATOM 918 N N . LYS A 1 118 ? 8.102 -4.082 -3.043 1 95.94 118 LYS A N 1
ATOM 919 C CA . LYS A 1 118 ? 6.875 -4.004 -2.254 1 95.94 118 LYS A CA 1
ATOM 920 C C . LYS A 1 118 ? 5.66 -4.383 -3.092 1 95.94 118 LYS A C 1
ATOM 922 O O . LYS A 1 118 ? 5.355 -3.727 -4.09 1 95.94 118 LYS A O 1
ATOM 927 N N . TYR A 1 119 ? 4.988 -5.441 -2.66 1 97.81 119 TYR A N 1
ATOM 928 C CA . TYR A 1 119 ? 3.77 -5.879 -3.334 1 97.81 119 TYR A CA 1
ATOM 929 C C . TYR A 1 119 ? 2.533 -5.484 -2.533 1 97.81 119 TYR A C 1
ATOM 931 O O . TYR A 1 119 ? 2.391 -5.867 -1.37 1 97.81 119 TYR A O 1
ATOM 939 N N . THR A 1 120 ? 1.647 -4.801 -3.145 1 97.56 120 THR A N 1
ATOM 940 C CA . THR A 1 120 ? 0.387 -4.453 -2.498 1 97.56 120 THR A CA 1
ATOM 941 C C . THR A 1 120 ? -0.72 -5.414 -2.92 1 97.56 120 THR A C 1
ATOM 943 O O . THR A 1 120 ? -1.03 -5.531 -4.105 1 97.56 120 THR A O 1
ATOM 946 N N . CYS A 1 121 ? -1.22 -6.117 -1.953 1 98.25 121 CYS A N 1
ATOM 947 C CA . CYS A 1 121 ? -2.438 -6.895 -2.156 1 98.25 121 CYS A CA 1
ATOM 948 C C . CYS A 1 121 ? -3.676 -6.039 -1.919 1 98.25 121 CYS A C 1
ATOM 950 O O . CYS A 1 121 ? -3.91 -5.574 -0.802 1 98.25 121 CYS A O 1
ATOM 952 N N . SER A 1 122 ? -4.43 -5.824 -2.945 1 97.19 122 SER A N 1
ATOM 953 C CA . SER A 1 122 ? -5.652 -5.027 -2.869 1 97.19 122 SER A CA 1
ATOM 954 C C . SER A 1 122 ? -6.883 -5.867 -3.199 1 97.19 122 SER A C 1
ATOM 956 O O . SER A 1 122 ? -6.93 -6.52 -4.242 1 97.19 122 SER A O 1
ATOM 958 N N . VAL A 1 123 ? -7.902 -5.762 -2.332 1 96.69 123 VAL A N 1
ATOM 959 C CA . VAL A 1 123 ? -9.094 -6.59 -2.502 1 96.69 123 VAL A CA 1
ATOM 960 C C . VAL A 1 123 ? -10.344 -5.715 -2.463 1 96.69 123 VAL A C 1
ATOM 962 O O . VAL A 1 123 ? -10.469 -4.84 -1.603 1 96.69 123 VAL A O 1
ATOM 965 N N . THR A 1 124 ? -11.164 -5.938 -3.4 1 94.19 124 THR A N 1
ATOM 966 C CA . THR A 1 124 ? -12.477 -5.301 -3.436 1 94.19 124 THR A CA 1
ATOM 967 C C . THR A 1 124 ? -13.586 -6.348 -3.408 1 94.19 124 THR A C 1
ATOM 969 O O . THR A 1 124 ? -13.57 -7.297 -4.191 1 94.19 124 THR A O 1
ATOM 972 N N . LEU A 1 125 ? -14.43 -6.23 -2.459 1 89.62 125 LEU A N 1
ATOM 973 C CA . LEU A 1 125 ? -15.656 -7.016 -2.359 1 89.62 125 LEU A CA 1
ATOM 974 C C . LEU A 1 125 ? -16.875 -6.113 -2.289 1 89.62 125 LEU A C 1
ATOM 976 O O . LEU A 1 125 ? -17.172 -5.531 -1.242 1 89.62 125 LEU A O 1
ATOM 980 N N . GLU A 1 126 ? -17.516 -6.039 -3.445 1 84.38 126 GLU A N 1
ATOM 981 C CA . GLU A 1 126 ? -18.656 -5.145 -3.543 1 84.38 126 GLU A CA 1
ATOM 982 C C . GLU A 1 126 ? -18.25 -3.695 -3.289 1 84.38 126 GLU A C 1
ATOM 984 O O . GLU A 1 126 ? -17.438 -3.133 -4.035 1 84.38 126 GLU A O 1
ATOM 989 N N . THR A 1 127 ? -18.672 -3.127 -2.025 1 83.94 127 THR A N 1
ATOM 990 C CA . THR A 1 127 ? -18.375 -1.729 -1.742 1 83.94 127 THR A CA 1
ATOM 991 C C . THR A 1 127 ? -17.219 -1.612 -0.748 1 83.94 127 THR A C 1
ATOM 993 O O . THR A 1 127 ? -16.797 -0.507 -0.406 1 83.94 127 THR A O 1
ATOM 996 N N . TRP A 1 128 ? -16.781 -2.818 -0.364 1 88.62 128 TRP A N 1
ATOM 997 C CA . TRP A 1 128 ? -15.727 -2.816 0.654 1 88.62 128 TRP A CA 1
ATOM 998 C C . TRP A 1 128 ? -14.352 -2.99 0.021 1 88.62 128 TRP A C 1
ATOM 1000 O O . TRP A 1 128 ? -14.219 -3.631 -1.023 1 88.62 128 TRP A O 1
ATOM 1010 N N . TYR A 1 129 ? -13.352 -2.371 0.74 1 93.25 129 TYR A N 1
ATOM 1011 C CA . TYR A 1 129 ? -11.992 -2.377 0.211 1 93.25 129 TYR A CA 1
ATOM 1012 C C . TYR A 1 129 ? -10.969 -2.488 1.336 1 93.25 129 TYR A C 1
ATOM 1014 O O . TYR A 1 129 ? -11.148 -1.897 2.404 1 93.25 129 TYR A O 1
ATOM 1022 N N . ASP A 1 130 ? -9.914 -3.258 1.011 1 94.06 130 ASP A N 1
ATOM 1023 C CA . ASP A 1 130 ? -8.766 -3.314 1.916 1 94.06 130 ASP A CA 1
ATOM 1024 C C . ASP A 1 130 ? -7.484 -3.662 1.162 1 94.06 130 ASP A C 1
ATOM 1026 O O . ASP A 1 130 ? -7.539 -4.227 0.069 1 94.06 130 ASP A O 1
ATOM 1030 N N . GLU A 1 131 ? -6.316 -3.227 1.668 1 96 131 GLU A N 1
ATOM 1031 C CA . GLU A 1 131 ? -5.039 -3.562 1.052 1 96 131 GLU A CA 1
ATOM 1032 C C . GLU A 1 131 ? -3.93 -3.652 2.098 1 96 131 GLU A C 1
ATOM 1034 O O . GLU A 1 131 ? -4.043 -3.078 3.182 1 96 131 GLU A O 1
ATOM 1039 N N . VAL A 1 132 ? -2.918 -4.445 1.817 1 95.75 132 VAL A N 1
ATOM 1040 C CA . VAL A 1 132 ? -1.718 -4.574 2.639 1 95.75 132 VAL A CA 1
ATOM 1041 C C . VAL A 1 132 ? -0.484 -4.645 1.742 1 95.75 132 VAL A C 1
ATOM 1043 O O . VAL A 1 132 ? -0.588 -4.961 0.555 1 95.75 132 VAL A O 1
ATOM 1046 N N . VAL A 1 133 ? 0.654 -4.262 2.299 1 96.69 133 VAL A N 1
ATOM 1047 C CA . VAL A 1 133 ? 1.909 -4.352 1.561 1 96.69 133 VAL A CA 1
ATOM 1048 C C . VAL A 1 133 ? 2.701 -5.566 2.035 1 96.69 133 VAL A C 1
ATOM 1050 O O . VAL A 1 133 ? 2.869 -5.777 3.24 1 96.69 133 VAL A O 1
ATOM 1053 N N . VAL A 1 134 ? 3.133 -6.387 1.101 1 96.75 134 VAL A N 1
ATOM 1054 C CA . VAL A 1 134 ? 4.016 -7.527 1.318 1 96.75 134 VAL A CA 1
ATOM 1055 C C . VAL A 1 134 ? 5.371 -7.266 0.667 1 96.75 134 VAL A C 1
ATOM 1057 O O . VAL A 1 134 ? 5.445 -6.941 -0.522 1 96.75 134 VAL A O 1
ATOM 1060 N N . GLU A 1 135 ? 6.445 -7.398 1.414 1 96.06 135 GLU A N 1
ATOM 1061 C CA . GLU A 1 135 ? 7.781 -7.199 0.86 1 96.06 135 GLU A CA 1
ATOM 1062 C C . GLU A 1 135 ? 8.391 -8.523 0.397 1 96.06 135 GLU A C 1
ATOM 1064 O O . GLU A 1 135 ? 8.328 -9.523 1.113 1 96.06 135 GLU A O 1
ATOM 1069 N N . LEU A 1 136 ? 8.984 -8.516 -0.8 1 97.19 136 LEU A N 1
ATOM 1070 C CA . LEU A 1 136 ? 9.688 -9.68 -1.338 1 97.19 136 LEU A CA 1
ATOM 1071 C C . LEU A 1 136 ? 11.164 -9.375 -1.545 1 97.19 136 LEU A C 1
ATOM 1073 O O . LEU A 1 136 ? 11.516 -8.391 -2.203 1 97.19 136 LEU A O 1
ATOM 1077 N N . ASP A 1 137 ? 11.945 -10.164 -0.906 1 95.31 137 ASP A N 1
ATOM 1078 C CA . ASP A 1 137 ? 13.367 -10.188 -1.209 1 95.31 137 ASP A CA 1
ATOM 1079 C C . ASP A 1 137 ? 13.758 -11.477 -1.938 1 95.31 137 ASP A C 1
ATOM 1081 O O . ASP A 1 137 ? 13.109 -12.508 -1.765 1 95.31 137 ASP A O 1
ATOM 1085 N N . ALA A 1 138 ? 14.742 -11.359 -2.76 1 94.56 138 ALA A N 1
ATOM 1086 C CA . ALA A 1 138 ? 15.18 -12.508 -3.551 1 94.56 138 ALA A CA 1
ATOM 1087 C C . ALA A 1 138 ? 16.688 -12.68 -3.482 1 94.56 138 ALA A C 1
ATOM 1089 O O . ALA A 1 138 ? 17.438 -11.711 -3.598 1 94.56 138 ALA A O 1
ATOM 1090 N N . PHE A 1 139 ? 17.109 -14 -3.23 1 92.31 139 PHE A N 1
ATOM 1091 C CA . PHE A 1 139 ? 18.531 -14.273 -3.146 1 92.31 139 PHE A CA 1
ATOM 1092 C C . PHE A 1 139 ? 18.891 -15.547 -3.898 1 92.31 139 PHE A C 1
ATOM 1094 O O . PHE A 1 139 ? 18.031 -16.422 -4.09 1 92.31 139 PHE A O 1
ATOM 1101 N N . ARG A 1 140 ? 20.125 -15.531 -4.406 1 90.38 140 ARG A N 1
ATOM 1102 C CA . ARG A 1 140 ? 20.641 -16.766 -4.992 1 90.38 140 ARG A CA 1
ATOM 1103 C C . ARG A 1 140 ? 20.938 -17.797 -3.916 1 90.38 140 ARG A C 1
ATOM 1105 O O . ARG A 1 140 ? 21.359 -17.453 -2.812 1 90.38 140 ARG A O 1
ATOM 1112 N N . SER A 1 141 ? 20.609 -18.984 -4.238 1 83.19 141 SER A N 1
ATOM 1113 C CA . SER A 1 141 ? 20.906 -20.047 -3.287 1 83.19 141 SER A CA 1
ATOM 1114 C C . SER A 1 141 ? 22.391 -20.094 -2.963 1 83.19 141 SER A C 1
ATOM 1116 O O . SER A 1 141 ? 23.234 -19.797 -3.82 1 83.19 141 SER A O 1
ATOM 1118 N N . LEU A 1 142 ? 22.703 -20.031 -1.612 1 69.81 142 LEU A N 1
ATOM 1119 C CA . LEU A 1 142 ? 24.094 -20.219 -1.202 1 69.81 142 LEU A CA 1
ATOM 1120 C C . LEU A 1 142 ? 24.703 -21.438 -1.892 1 69.81 142 LEU A C 1
ATOM 1122 O O . LEU A 1 142 ? 25.906 -21.469 -2.156 1 69.81 142 LEU A O 1
ATOM 1126 N N . ARG A 1 143 ? 23.938 -22.5 -2.055 1 63.44 143 ARG A N 1
ATOM 1127 C CA . ARG A 1 143 ? 24.5 -23.688 -2.695 1 63.44 143 ARG A CA 1
ATOM 1128 C C . ARG A 1 143 ? 25.078 -23.359 -4.07 1 63.44 143 ARG A C 1
ATOM 1130 O O . ARG A 1 143 ? 26.078 -23.922 -4.492 1 63.44 143 ARG A O 1
ATOM 1137 N N . ASP A 1 144 ? 24.531 -22.469 -4.75 1 57.44 144 ASP A N 1
ATOM 1138 C CA . ASP A 1 144 ? 25.031 -22.047 -6.051 1 57.44 144 ASP A CA 1
ATOM 1139 C C . ASP A 1 144 ? 26.25 -21.141 -5.898 1 57.44 144 ASP A C 1
ATOM 1141 O O . ASP A 1 144 ? 27.031 -20.984 -6.84 1 57.44 144 ASP A O 1
ATOM 1145 N N . SER A 1 145 ? 26.281 -20.422 -4.828 1 57.47 145 SER A N 1
ATOM 1146 C CA . SER A 1 145 ? 27.438 -19.547 -4.656 1 57.47 145 SER A CA 1
ATOM 1147 C C . SER A 1 145 ? 28.719 -20.344 -4.445 1 57.47 145 SER A C 1
ATOM 1149 O O . SER A 1 145 ? 29.812 -19.859 -4.723 1 57.47 145 SER A O 1
ATOM 1151 N N . GLU A 1 146 ? 28.578 -21.344 -3.789 1 54.66 146 GLU A N 1
ATOM 1152 C CA . GLU A 1 146 ? 29.797 -22.109 -3.59 1 54.66 146 GLU A CA 1
ATOM 1153 C C . GLU A 1 146 ? 30.266 -22.75 -4.891 1 54.66 146 GLU A C 1
ATOM 1155 O O . GLU A 1 146 ? 31.469 -23 -5.074 1 54.66 146 GLU A O 1
ATOM 1160 N N . LEU A 1 147 ? 29.328 -22.906 -5.746 1 46.22 147 LEU A N 1
ATOM 1161 C CA . LEU A 1 147 ? 29.844 -23.594 -6.926 1 46.22 147 LEU A CA 1
ATOM 1162 C C . LEU A 1 147 ? 30.531 -22.625 -7.867 1 46.22 147 LEU A C 1
ATOM 1164 O O . LEU A 1 147 ? 31.078 -23.016 -8.898 1 46.22 147 LEU A O 1
ATOM 1168 N N . LEU A 1 148 ? 30.406 -21.312 -7.672 1 42 148 LEU A N 1
ATOM 1169 C CA . LEU A 1 148 ? 31.312 -20.531 -8.508 1 42 148 LEU A CA 1
ATOM 1170 C C . LEU A 1 148 ? 32.656 -20.375 -7.844 1 42 148 LEU A C 1
ATOM 1172 O O . LEU A 1 148 ? 32.75 -20.172 -6.629 1 42 148 LEU A O 1
ATOM 1176 N N . LYS B 1 1 ? 80.188 1.395 2.445 1 24.28 1 LYS B N 1
ATOM 1177 C CA . LYS B 1 1 ? 79.188 1.553 1.412 1 24.28 1 LYS B CA 1
ATOM 1178 C C . LYS B 1 1 ? 77.812 1.027 1.889 1 24.28 1 LYS B C 1
ATOM 1180 O O . LYS B 1 1 ? 77.562 -0.176 1.828 1 24.28 1 LYS B O 1
ATOM 1185 N N . LEU B 1 2 ? 77.25 1.492 3.078 1 24.72 2 LEU B N 1
ATOM 1186 C CA . LEU B 1 2 ? 76.125 1.129 3.889 1 24.72 2 LEU B CA 1
ATOM 1187 C C . LEU B 1 2 ? 74.812 1.459 3.162 1 24.72 2 LEU B C 1
ATOM 1189 O O . LEU B 1 2 ? 74.562 2.619 2.83 1 24.72 2 LEU B O 1
ATOM 1193 N N . ALA B 1 3 ? 74.25 0.462 2.365 1 31.89 3 ALA B N 1
ATOM 1194 C CA . ALA B 1 3 ? 73 0.374 1.634 1 31.89 3 ALA B CA 1
ATOM 1195 C C . ALA B 1 3 ? 71.812 0.604 2.561 1 31.89 3 ALA B C 1
ATOM 1197 O O . ALA B 1 3 ? 71.688 -0.09 3.57 1 31.89 3 ALA B O 1
ATOM 1198 N N . GLU B 1 4 ? 71.562 1.865 2.883 1 33.81 4 GLU B N 1
ATOM 1199 C CA . GLU B 1 4 ? 70.375 2.27 3.611 1 33.81 4 GLU B CA 1
ATOM 1200 C C . GLU B 1 4 ? 69.062 1.688 2.971 1 33.81 4 GLU B C 1
ATOM 1202 O O . GLU B 1 4 ? 68.875 1.834 1.766 1 33.81 4 GLU B O 1
ATOM 1207 N N . GLY B 1 5 ? 68.625 0.486 3.393 1 29.33 5 GLY B N 1
ATOM 1208 C CA . GLY B 1 5 ? 67.375 -0.245 3.141 1 29.33 5 GLY B CA 1
ATOM 1209 C C . GLY B 1 5 ? 66.125 0.608 3.309 1 29.33 5 GLY B C 1
ATOM 1210 O O . GLY B 1 5 ? 65.938 1.184 4.375 1 29.33 5 GLY B O 1
ATOM 1211 N N . ALA B 1 6 ? 65.688 1.368 2.285 1 32.75 6 ALA B N 1
ATOM 1212 C CA . ALA B 1 6 ? 64.438 2.129 2.209 1 32.75 6 ALA B CA 1
ATOM 1213 C C . ALA B 1 6 ? 63.25 1.234 2.479 1 32.75 6 ALA B C 1
ATOM 1215 O O . ALA B 1 6 ? 62.969 0.308 1.713 1 32.75 6 ALA B O 1
ATOM 1216 N N . ILE B 1 7 ? 63 0.842 3.721 1 35.41 7 ILE B N 1
ATOM 1217 C CA . ILE B 1 7 ? 61.781 0.11 4.066 1 35.41 7 ILE B CA 1
ATOM 1218 C C . ILE B 1 7 ? 60.562 0.937 3.688 1 35.41 7 ILE B C 1
ATOM 1220 O O . ILE B 1 7 ? 60.312 2.012 4.246 1 35.41 7 ILE B O 1
ATOM 1224 N N . LEU B 1 8 ? 60.281 1.195 2.434 1 34.97 8 LEU B N 1
ATOM 1225 C CA . LEU B 1 8 ? 59 1.817 2.164 1 34.97 8 LEU B CA 1
ATOM 1226 C C . LEU B 1 8 ? 57.844 0.964 2.711 1 34.97 8 LEU B C 1
ATOM 1228 O O . LEU B 1 8 ? 57.75 -0.228 2.408 1 34.97 8 LEU B O 1
ATOM 1232 N N . SER B 1 9 ? 57.5 1.139 3.967 1 37.84 9 SER B N 1
ATOM 1233 C CA . SER B 1 9 ? 56.25 0.58 4.539 1 37.84 9 SER B CA 1
ATOM 1234 C C . SER B 1 9 ? 55.062 0.881 3.658 1 37.84 9 SER B C 1
ATOM 1236 O O . SER B 1 9 ? 54.719 2.045 3.414 1 37.84 9 SER B O 1
ATOM 1238 N N . ILE B 1 10 ? 54.875 0.108 2.615 1 40.84 10 ILE B N 1
ATOM 1239 C CA . ILE B 1 10 ? 53.562 0.107 1.96 1 40.84 10 ILE B CA 1
ATOM 1240 C C . ILE B 1 10 ? 52.469 -0.151 2.992 1 40.84 10 ILE B C 1
ATOM 1242 O O . ILE B 1 10 ? 52.406 -1.234 3.576 1 40.84 10 ILE B O 1
ATOM 1246 N N . GLY B 1 11 ? 52.219 0.78 3.912 1 40.69 11 GLY B N 1
ATOM 1247 C CA . GLY B 1 11 ? 50.938 0.681 4.641 1 40.69 11 GLY B CA 1
ATOM 1248 C C . GLY B 1 11 ? 49.781 0.319 3.754 1 40.69 11 GLY B C 1
ATOM 1249 O O . GLY B 1 11 ? 49.406 1.076 2.852 1 40.69 11 GLY B O 1
ATOM 1250 N N . ASN B 1 12 ? 49.656 -0.923 3.289 1 43.78 12 ASN B N 1
ATOM 1251 C CA . ASN B 1 12 ? 48.438 -1.38 2.658 1 43.78 12 ASN B CA 1
ATOM 1252 C C . ASN B 1 12 ? 47.219 -0.984 3.475 1 43.78 12 ASN B C 1
ATOM 1254 O O . ASN B 1 12 ? 46.906 -1.619 4.484 1 43.78 12 ASN B O 1
ATOM 1258 N N . GLY B 1 13 ? 46.938 0.286 3.721 1 40.75 13 GLY B N 1
ATOM 1259 C CA . GLY B 1 13 ? 45.625 0.631 4.207 1 40.75 13 GLY B CA 1
ATOM 1260 C C . GLY B 1 13 ? 44.5 -0.073 3.455 1 40.75 13 GLY B C 1
ATOM 1261 O O . GLY B 1 13 ? 44.312 0.154 2.258 1 40.75 13 GLY B O 1
ATOM 1262 N N . TYR B 1 14 ? 44.344 -1.37 3.646 1 36.28 14 TYR B N 1
ATOM 1263 C CA . TYR B 1 14 ? 43.062 -1.938 3.258 1 36.28 14 TYR B CA 1
ATOM 1264 C C . TYR B 1 14 ? 41.938 -0.97 3.561 1 36.28 14 TYR B C 1
ATOM 1266 O O . TYR B 1 14 ? 41.625 -0.686 4.727 1 36.28 14 TYR B O 1
ATOM 1274 N N . ASN B 1 15 ? 41.844 0.081 2.771 1 42.62 15 ASN B N 1
ATOM 1275 C CA . ASN B 1 15 ? 40.562 0.794 2.779 1 42.62 15 ASN B CA 1
ATOM 1276 C C . ASN B 1 15 ? 39.375 -0.17 2.789 1 42.62 15 ASN B C 1
ATOM 1278 O O . ASN B 1 15 ? 39.094 -0.833 1.786 1 42.62 15 ASN B O 1
ATOM 1282 N N . LEU B 1 16 ? 39.219 -0.914 3.887 1 37 16 LEU B N 1
ATOM 1283 C CA . LEU B 1 16 ? 37.875 -1.488 4.055 1 37 16 LEU B CA 1
ATOM 1284 C C . LEU B 1 16 ? 36.812 -0.551 3.508 1 37 16 LEU B C 1
ATOM 1286 O O . LEU B 1 16 ? 36.594 0.543 4.039 1 37 16 LEU B O 1
ATOM 1290 N N . CYS B 1 17 ? 36.812 -0.531 2.266 1 39.31 17 CYS B N 1
ATOM 1291 C CA . CYS B 1 17 ? 35.594 0.051 1.715 1 39.31 17 CYS B CA 1
ATOM 1292 C C . CYS B 1 17 ? 34.375 -0.357 2.537 1 39.31 17 CYS B C 1
ATOM 1294 O O . CYS B 1 17 ? 34 -1.527 2.545 1 39.31 17 CYS B O 1
ATOM 1296 N N . PHE B 1 18 ? 34.406 0.048 3.879 1 38.91 18 PHE B N 1
ATOM 1297 C CA . PHE B 1 18 ? 33.062 0.07 4.453 1 38.91 18 PHE B CA 1
ATOM 1298 C C . PHE B 1 18 ? 32.031 0.421 3.391 1 38.91 18 PHE B C 1
ATOM 1300 O O . PHE B 1 18 ? 31.859 1.593 3.043 1 38.91 18 PHE B O 1
ATOM 1307 N N . CYS B 1 19 ? 32.031 -0.303 2.391 1 39.78 19 CYS B N 1
ATOM 1308 C CA . CYS B 1 19 ? 30.812 -0.154 1.615 1 39.78 19 CYS B CA 1
ATOM 1309 C C . CYS B 1 19 ? 29.609 0.073 2.529 1 39.78 19 CYS B C 1
ATOM 1311 O O . CYS B 1 19 ? 29.078 -0.875 3.111 1 39.78 19 CYS B O 1
ATOM 1313 N N . LEU B 1 20 ? 29.672 0.99 3.508 1 39.34 20 LEU B N 1
ATOM 1314 C CA . LEU B 1 20 ? 28.375 1.427 4.016 1 39.34 20 LEU B CA 1
ATOM 1315 C C . LEU B 1 20 ? 27.281 1.231 2.967 1 39.34 20 LEU B C 1
ATOM 1317 O O . LEU B 1 20 ? 27.266 1.931 1.951 1 39.34 20 LEU B O 1
ATOM 1321 N N . HIS B 1 21 ? 27.078 0.132 2.594 1 44.84 21 HIS B N 1
ATOM 1322 C CA . HIS B 1 21 ? 25.781 0.043 1.937 1 44.84 21 HIS B CA 1
ATOM 1323 C C . HIS B 1 21 ? 24.781 1.03 2.541 1 44.84 21 HIS B C 1
ATOM 1325 O O . HIS B 1 21 ? 24.172 0.749 3.576 1 44.84 21 HIS B O 1
ATOM 1331 N N . THR B 1 22 ? 25.047 2.361 2.793 1 49.72 22 THR B N 1
ATOM 1332 C CA . THR B 1 22 ? 24.438 3.545 3.393 1 49.72 22 THR B CA 1
ATOM 1333 C C . THR B 1 22 ? 22.938 3.578 3.119 1 49.72 22 THR B C 1
ATOM 1335 O O . THR B 1 22 ? 22.156 4.086 3.934 1 49.72 22 THR B O 1
ATOM 1338 N N . GLY B 1 23 ? 22.5 3.424 1.812 1 55.25 23 GLY B N 1
ATOM 1339 C CA . GLY B 1 23 ? 21.266 4.047 1.349 1 55.25 23 GLY B CA 1
ATOM 1340 C C . GLY B 1 23 ? 20.016 3.277 1.744 1 55.25 23 GLY B C 1
ATOM 1341 O O . GLY B 1 23 ? 18.906 3.812 1.688 1 55.25 23 GLY B O 1
ATOM 1342 N N . GLN B 1 24 ? 20.125 2.055 2.355 1 77.38 24 GLN B N 1
ATOM 1343 C CA . GLN B 1 24 ? 18.906 1.29 2.543 1 77.38 24 GLN B CA 1
ATOM 1344 C C . GLN B 1 24 ? 18.156 1.758 3.785 1 77.38 24 GLN B C 1
ATOM 1346 O O . GLN B 1 24 ? 18.766 2.043 4.816 1 77.38 24 GLN B O 1
ATOM 1351 N N . PHE B 1 25 ? 17.047 2.246 3.729 1 88.31 25 PHE B N 1
ATOM 1352 C CA . PHE B 1 25 ? 16.172 2.578 4.844 1 88.31 25 PHE B CA 1
ATOM 1353 C C . PHE B 1 25 ? 14.953 1.659 4.863 1 88.31 25 PHE B C 1
ATOM 1355 O O . PHE B 1 25 ? 14.703 0.929 3.904 1 88.31 25 PHE B O 1
ATOM 1362 N N . LYS B 1 26 ? 14.383 1.612 6.07 1 90.94 26 LYS B N 1
ATOM 1363 C CA . LYS B 1 26 ? 13.086 0.963 6.23 1 90.94 26 LYS B CA 1
ATOM 1364 C C . LYS B 1 26 ? 12.086 1.896 6.902 1 90.94 26 LYS B C 1
ATOM 1366 O O . LYS B 1 26 ? 12.477 2.826 7.613 1 90.94 26 LYS B O 1
ATOM 1371 N N . ILE B 1 27 ? 10.891 1.685 6.512 1 94.31 27 ILE B N 1
ATOM 1372 C CA . ILE B 1 27 ? 9.82 2.342 7.246 1 94.31 27 ILE B CA 1
ATOM 1373 C C . ILE B 1 27 ? 9.297 1.411 8.336 1 94.31 27 ILE B C 1
ATOM 1375 O O . ILE B 1 27 ? 9.047 0.229 8.094 1 94.31 27 ILE B O 1
ATOM 1379 N N . ILE B 1 28 ? 9.078 1.939 9.562 1 92 28 ILE B N 1
ATOM 1380 C CA . ILE B 1 28 ? 8.508 1.164 10.656 1 92 28 ILE B CA 1
ATOM 1381 C C . ILE B 1 28 ? 7.023 0.916 10.391 1 92 28 ILE B C 1
ATOM 1383 O O . ILE B 1 28 ? 6.246 1.861 10.242 1 92 28 ILE B O 1
ATOM 1387 N N . PRO B 1 29 ? 6.609 -0.324 10.273 1 87.56 29 PRO B N 1
ATOM 1388 C CA . PRO B 1 29 ? 5.211 -0.625 9.969 1 87.56 29 PRO B CA 1
ATOM 1389 C C . PRO B 1 29 ? 4.262 -0.215 11.094 1 87.56 29 PRO B C 1
ATOM 1391 O O . PRO B 1 29 ? 4.598 -0.36 12.273 1 87.56 29 PRO B O 1
ATOM 1394 N N . PRO B 1 30 ? 3.143 0.308 10.711 1 87.94 30 PRO B N 1
ATOM 1395 C CA . PRO B 1 30 ? 2.156 0.605 11.75 1 87.94 30 PRO B CA 1
ATOM 1396 C C . PRO B 1 30 ? 1.523 -0.653 12.344 1 87.94 30 PRO B C 1
ATOM 1398 O O . PRO B 1 30 ? 1.346 -1.648 11.633 1 87.94 30 PRO B O 1
ATOM 1401 N N . GLN B 1 31 ? 1.112 -0.625 13.578 1 84 31 GLN B N 1
ATOM 1402 C CA . GLN B 1 31 ? 0.574 -1.81 14.242 1 84 31 GLN B CA 1
ATOM 1403 C C . GLN B 1 31 ? -0.943 -1.72 14.383 1 84 31 GLN B C 1
ATOM 1405 O O . GLN B 1 31 ? -1.623 -2.742 14.492 1 84 31 GLN B O 1
ATOM 1410 N N . ASN B 1 32 ? -1.467 -0.558 14.414 1 90 32 ASN B N 1
ATOM 1411 C CA . ASN B 1 32 ? -2.893 -0.352 14.641 1 90 32 ASN B CA 1
ATOM 1412 C C . ASN B 1 32 ? -3.457 0.723 13.711 1 90 32 ASN B C 1
ATOM 1414 O O . ASN B 1 32 ? -2.717 1.576 13.219 1 90 32 ASN B O 1
ATOM 1418 N N . PRO B 1 33 ? -4.762 0.543 13.445 1 93.12 33 PRO B N 1
ATOM 1419 C CA . PRO B 1 33 ? -5.387 1.653 12.719 1 93.12 33 PRO B CA 1
ATOM 1420 C C . PRO B 1 33 ? -5.332 2.969 13.492 1 93.12 33 PRO B C 1
ATOM 1422 O O . PRO B 1 33 ? -5.219 2.963 14.727 1 93.12 33 PRO B O 1
ATOM 1425 N N . VAL B 1 34 ? -5.328 4.047 12.797 1 97.25 34 VAL B N 1
ATOM 1426 C CA . VAL B 1 34 ? -5.441 5.383 13.383 1 97.25 34 VAL B CA 1
ATOM 1427 C C . VAL B 1 34 ? -6.914 5.762 13.516 1 97.25 34 VAL B C 1
ATOM 1429 O O . VAL B 1 34 ? -7.695 5.59 12.578 1 97.25 34 VAL B O 1
ATOM 1432 N N . ILE B 1 35 ? -7.316 6.23 14.688 1 95.94 35 ILE B N 1
ATOM 1433 C CA . ILE B 1 35 ? -8.688 6.652 14.945 1 95.94 35 ILE B CA 1
ATOM 1434 C C . ILE B 1 35 ? -8.742 8.172 15.102 1 95.94 35 ILE B C 1
ATOM 1436 O O . ILE B 1 35 ? -8.016 8.742 15.914 1 95.94 35 ILE B O 1
ATOM 1440 N N . ALA B 1 36 ? -9.594 8.766 14.305 1 97.12 36 ALA B N 1
ATOM 1441 C CA . ALA B 1 36 ? -9.703 10.219 14.367 1 97.12 36 ALA B CA 1
ATOM 1442 C C . ALA B 1 36 ? -11.117 10.656 14.727 1 97.12 36 ALA B C 1
ATOM 1444 O O . ALA B 1 36 ? -12.078 9.922 14.477 1 97.12 36 ALA B O 1
ATOM 1445 N N . ILE B 1 37 ? -11.164 11.789 15.375 1 96.06 37 ILE B N 1
ATOM 1446 C CA . ILE B 1 37 ? -12.438 12.445 15.641 1 96.06 37 ILE B CA 1
ATOM 1447 C C . ILE B 1 37 ? -12.734 13.461 14.531 1 96.06 37 ILE B C 1
ATOM 1449 O O . ILE B 1 37 ? -11.883 14.289 14.203 1 96.06 37 ILE B O 1
ATOM 1453 N N . ILE B 1 38 ? -13.938 13.352 14.047 1 96.31 38 ILE B N 1
ATOM 1454 C CA . ILE B 1 38 ? -14.344 14.258 12.977 1 96.31 38 ILE B CA 1
ATOM 1455 C C . ILE B 1 38 ? -14.234 15.703 13.461 1 96.31 38 ILE B C 1
ATOM 1457 O O . ILE B 1 38 ? -14.633 16.016 14.578 1 96.31 38 ILE B O 1
ATOM 1461 N N . GLY B 1 39 ? -13.664 16.531 12.594 1 96.44 39 GLY B N 1
ATOM 1462 C CA . GLY B 1 39 ? -13.5 17.938 12.93 1 96.44 39 GLY B CA 1
ATOM 1463 C C . GLY B 1 39 ? -12.156 18.234 13.57 1 96.44 39 GLY B C 1
ATOM 1464 O O . GLY B 1 39 ? -11.75 19.406 13.648 1 96.44 39 GLY B O 1
ATOM 1465 N N . GLU B 1 40 ? -11.5 17.297 14.047 1 97.38 40 GLU B N 1
ATOM 1466 C CA . GLU B 1 40 ? -10.195 17.469 14.672 1 97.38 40 GLU B CA 1
ATOM 1467 C C . GLU B 1 40 ? -9.07 17.078 13.719 1 97.38 40 GLU B C 1
ATOM 1469 O O . GLU B 1 40 ? -9.32 16.75 12.562 1 97.38 40 GLU B O 1
ATOM 1474 N N . GLY B 1 41 ? -7.852 17.234 14.227 1 97.69 41 GLY B N 1
ATOM 1475 C CA . GLY B 1 41 ? -6.688 16.797 13.469 1 97.69 41 GLY B CA 1
ATOM 1476 C C . GLY B 1 41 ? -6.199 15.422 13.852 1 97.69 41 GLY B C 1
ATOM 1477 O O . GLY B 1 41 ? -6.547 14.914 14.922 1 97.69 41 GLY B O 1
ATOM 1478 N N . VAL B 1 42 ? -5.488 14.891 12.961 1 98.44 42 VAL B N 1
ATOM 1479 C CA . VAL B 1 42 ? -4.887 13.586 13.242 1 98.44 42 VAL B CA 1
ATOM 1480 C C . VAL B 1 42 ? -3.541 13.477 12.531 1 98.44 42 VAL B C 1
ATOM 1482 O O . VAL B 1 42 ? -3.314 14.117 11.508 1 98.44 42 VAL B O 1
ATOM 1485 N N . VAL B 1 43 ? -2.652 12.68 13.102 1 98.69 43 VAL B N 1
ATOM 1486 C CA . VAL B 1 43 ? -1.359 12.414 12.477 1 98.69 43 VAL B CA 1
ATOM 1487 C C . VAL B 1 43 ? -1.334 10.992 11.922 1 98.69 43 VAL B C 1
ATOM 1489 O O . VAL B 1 43 ? -1.635 10.031 12.641 1 98.69 43 VAL B O 1
ATOM 1492 N N . LEU B 1 44 ? -1.065 10.805 10.625 1 98.69 44 LEU B N 1
ATOM 1493 C CA . LEU B 1 44 ? -0.768 9.508 10.023 1 98.69 44 LEU B CA 1
ATOM 1494 C C . LEU B 1 44 ? 0.712 9.172 10.164 1 98.69 44 LEU B C 1
ATOM 1496 O O . LEU B 1 44 ? 1.562 9.805 9.539 1 98.69 44 LEU B O 1
ATOM 1500 N N . PRO B 1 45 ? 1.013 8.18 10.945 1 98.5 45 PRO B N 1
ATOM 1501 C CA . PRO B 1 45 ? 2.412 7.957 11.312 1 98.5 45 PRO B CA 1
ATOM 1502 C C . PRO B 1 45 ? 3.209 7.266 10.211 1 98.5 45 PRO B C 1
ATOM 1504 O O . PRO B 1 45 ? 2.705 6.344 9.562 1 98.5 45 PRO B O 1
ATOM 1507 N N . CYS B 1 46 ? 4.383 7.715 10.016 1 98.19 46 CYS B N 1
ATOM 1508 C CA . CYS B 1 46 ? 5.367 7.125 9.117 1 98.19 46 CYS B CA 1
ATOM 1509 C C . CYS B 1 46 ? 6.785 7.5 9.531 1 98.19 46 CYS B C 1
ATOM 1511 O O . CYS B 1 46 ? 7.164 8.672 9.477 1 98.19 46 CYS B O 1
ATOM 1513 N N . GLN B 1 47 ? 7.535 6.531 9.961 1 97.19 47 GLN B N 1
ATOM 1514 C CA . GLN B 1 47 ? 8.852 6.754 10.547 1 97.19 47 GLN B CA 1
ATOM 1515 C C . GLN B 1 47 ? 9.914 5.918 9.844 1 97.19 47 GLN B C 1
ATOM 1517 O O . GLN B 1 47 ? 9.781 4.699 9.727 1 97.19 47 GLN B O 1
ATOM 1522 N N . LEU B 1 48 ? 10.938 6.602 9.398 1 95.94 48 LEU B N 1
ATOM 1523 C CA . LEU B 1 48 ? 12.078 5.914 8.789 1 95.94 48 LEU B CA 1
ATOM 1524 C C . LEU B 1 48 ? 13.078 5.473 9.852 1 95.94 48 LEU B C 1
ATOM 1526 O O . LEU B 1 48 ? 13.172 6.09 10.914 1 95.94 48 LEU B O 1
ATOM 1530 N N . THR B 1 49 ? 13.844 4.426 9.516 1 93.88 49 THR B N 1
ATOM 1531 C CA . THR B 1 49 ? 14.859 3.906 10.422 1 93.88 49 THR B CA 1
ATOM 1532 C C . THR B 1 49 ? 16.156 4.703 10.297 1 93.88 49 THR B C 1
ATOM 1534 O O . THR B 1 49 ? 17.094 4.484 11.055 1 93.88 49 THR B O 1
ATOM 1537 N N . THR B 1 50 ? 16.234 5.586 9.312 1 89.69 50 THR B N 1
ATOM 1538 C CA . THR B 1 50 ? 17.453 6.34 9.078 1 89.69 50 THR B CA 1
ATOM 1539 C C . THR B 1 50 ? 17.188 7.84 9.141 1 89.69 50 THR B C 1
ATOM 1541 O O . THR B 1 50 ? 16.031 8.273 9.07 1 89.69 50 THR B O 1
ATOM 1544 N N . GLN B 1 51 ? 18.281 8.477 9.383 1 87.69 51 GLN B N 1
ATOM 1545 C CA . GLN B 1 51 ? 18.219 9.922 9.18 1 87.69 51 GLN B CA 1
ATOM 1546 C C . GLN B 1 51 ? 18.188 10.273 7.695 1 87.69 51 GLN B C 1
ATOM 1548 O O . GLN B 1 51 ? 18.688 9.508 6.863 1 87.69 51 GLN B O 1
ATOM 1553 N N . ASN B 1 52 ? 17.531 11.344 7.488 1 86.56 52 ASN B N 1
ATOM 1554 C CA . ASN B 1 52 ? 17.453 11.719 6.082 1 86.56 52 ASN B CA 1
ATOM 1555 C C . ASN B 1 52 ? 17.562 13.234 5.906 1 86.56 52 ASN B C 1
ATOM 1557 O O . ASN B 1 52 ? 17.531 13.984 6.887 1 86.56 52 ASN B O 1
ATOM 1561 N N . ASN B 1 53 ? 17.797 13.547 4.68 1 87.62 53 ASN B N 1
ATOM 1562 C CA . ASN B 1 53 ? 17.875 14.938 4.254 1 87.62 53 ASN B CA 1
ATOM 1563 C C . ASN B 1 53 ? 16.641 15.367 3.48 1 87.62 53 ASN B C 1
ATOM 1565 O O . ASN B 1 53 ? 16.328 14.789 2.438 1 87.62 53 ASN B O 1
ATOM 1569 N N . PRO B 1 54 ? 15.961 16.453 3.977 1 91.12 54 PRO B N 1
ATOM 1570 C CA . PRO B 1 54 ? 14.742 16.922 3.312 1 91.12 54 PRO B CA 1
ATOM 1571 C C . PRO B 1 54 ? 14.977 17.297 1.852 1 91.12 54 PRO B C 1
ATOM 1573 O O . PRO B 1 54 ? 14.031 17.312 1.057 1 91.12 54 PRO B O 1
ATOM 1576 N N . GLU B 1 55 ? 16.203 17.547 1.488 1 93.12 55 GLU B N 1
ATOM 1577 C CA . GLU B 1 55 ? 16.469 18 0.132 1 93.12 55 GLU B CA 1
ATOM 1578 C C . GLU B 1 55 ? 16.562 16.844 -0.848 1 93.12 55 GLU B C 1
ATOM 1580 O O . GLU B 1 55 ? 16.531 17.047 -2.064 1 93.12 55 GLU B O 1
ATOM 1585 N N . THR B 1 56 ? 16.562 15.625 -0.306 1 92.5 56 THR B N 1
ATOM 1586 C CA . THR B 1 56 ? 16.797 14.508 -1.214 1 92.5 56 THR B CA 1
ATOM 1587 C C . THR B 1 56 ? 15.648 13.5 -1.132 1 92.5 56 THR B C 1
ATOM 1589 O O . THR B 1 56 ? 15.594 12.555 -1.92 1 92.5 56 THR B O 1
ATOM 1592 N N . ILE B 1 57 ? 14.758 13.781 -0.236 1 94.44 57 ILE B N 1
ATOM 1593 C CA . ILE B 1 57 ? 13.719 12.789 0 1 94.44 57 ILE B CA 1
ATOM 1594 C C . ILE B 1 57 ? 12.453 13.172 -0.768 1 94.44 57 ILE B C 1
ATOM 1596 O O . ILE B 1 57 ? 12.148 14.359 -0.915 1 94.44 57 ILE B O 1
ATOM 1600 N N . THR B 1 58 ? 11.789 12.211 -1.323 1 96.12 58 THR B N 1
ATOM 1601 C CA . THR B 1 58 ? 10.43 12.352 -1.823 1 96.12 58 THR B CA 1
ATOM 1602 C C . THR B 1 58 ? 9.453 11.516 -0.996 1 96.12 58 THR B C 1
ATOM 1604 O O . THR B 1 58 ? 9.695 10.328 -0.763 1 96.12 58 THR B O 1
ATOM 1607 N N . VAL B 1 59 ? 8.422 12.156 -0.466 1 97.62 59 VAL B N 1
ATOM 1608 C CA . VAL B 1 59 ? 7.395 11.492 0.327 1 97.62 59 VAL B CA 1
ATOM 1609 C C . VAL B 1 59 ? 6.031 11.656 -0.345 1 97.62 59 VAL B C 1
ATOM 1611 O O . VAL B 1 59 ? 5.66 12.758 -0.75 1 97.62 59 VAL B O 1
ATOM 1614 N N . GLN B 1 60 ? 5.352 10.562 -0.527 1 97.81 60 GLN B N 1
ATOM 1615 C CA . GLN B 1 60 ? 4.004 10.594 -1.089 1 97.81 60 GLN B CA 1
ATOM 1616 C C . GLN B 1 60 ? 3.018 9.859 -0.183 1 97.81 60 GLN B C 1
ATOM 1618 O O . GLN B 1 60 ? 3.307 8.766 0.307 1 97.81 60 GLN B O 1
ATOM 1623 N N . TRP B 1 61 ? 1.911 10.5 0.126 1 98.62 61 TRP B N 1
ATOM 1624 C CA . TRP B 1 61 ? 0.779 9.883 0.81 1 98.62 61 TRP B CA 1
ATOM 1625 C C . TRP B 1 61 ? -0.399 9.703 -0.141 1 98.62 61 TRP B C 1
ATOM 1627 O O . TRP B 1 61 ? -0.929 10.68 -0.675 1 98.62 61 TRP B O 1
ATOM 1637 N N . ILE B 1 62 ? -0.798 8.422 -0.329 1 97.94 62 ILE B N 1
ATOM 1638 C CA . ILE B 1 62 ? -1.867 8.078 -1.262 1 97.94 62 ILE B CA 1
ATOM 1639 C C . ILE B 1 62 ? -3.027 7.438 -0.505 1 97.94 62 ILE B C 1
ATOM 1641 O O . ILE B 1 62 ? -2.834 6.465 0.228 1 97.94 62 ILE B O 1
ATOM 1645 N N . LEU B 1 63 ? -4.195 7.996 -0.673 1 98.06 63 LEU B N 1
ATOM 1646 C CA . LEU B 1 63 ? -5.406 7.402 -0.116 1 98.06 63 LEU B CA 1
ATOM 1647 C C . LEU B 1 63 ? -6.062 6.465 -1.121 1 98.06 63 LEU B C 1
ATOM 1649 O O . LEU B 1 63 ? -6.348 6.859 -2.254 1 98.06 63 LEU B O 1
ATOM 1653 N N . SER B 1 64 ? -6.227 5.211 -0.691 1 95.06 64 SER B N 1
ATOM 1654 C CA . SER B 1 64 ? -6.906 4.227 -1.526 1 95.06 64 SER B CA 1
ATOM 1655 C C . SER B 1 64 ? -8.25 3.832 -0.932 1 95.06 64 SER B C 1
ATOM 1657 O O . SER B 1 64 ? -8.359 3.596 0.273 1 95.06 64 SER B O 1
ATOM 1659 N N . ARG B 1 65 ? -9.227 3.832 -1.773 1 89.62 65 ARG B N 1
ATOM 1660 C CA . ARG B 1 65 ? -10.57 3.312 -1.509 1 89.62 65 ARG B CA 1
ATOM 1661 C C . ARG B 1 65 ? -11.031 2.393 -2.633 1 89.62 65 ARG B C 1
ATOM 1663 O O . ARG B 1 65 ? -10.281 2.133 -3.578 1 89.62 65 ARG B O 1
ATOM 1670 N N . HIS B 1 66 ? -12.156 1.849 -2.439 1 83.31 66 HIS B N 1
ATOM 1671 C CA . HIS B 1 66 ? -12.695 0.929 -3.436 1 83.31 66 HIS B CA 1
ATOM 1672 C C . HIS B 1 66 ? -12.758 1.581 -4.812 1 83.31 66 HIS B C 1
ATOM 1674 O O . HIS B 1 66 ? -12.453 0.938 -5.82 1 83.31 66 HIS B O 1
ATOM 1680 N N . SER B 1 67 ? -12.938 2.865 -4.922 1 81.38 67 SER B N 1
ATOM 1681 C CA . SER B 1 67 ? -13.289 3.475 -6.199 1 81.38 67 SER B CA 1
ATOM 1682 C C . SER B 1 67 ? -12.156 4.352 -6.727 1 81.38 67 SER B C 1
ATOM 1684 O O . SER B 1 67 ? -12.109 4.652 -7.922 1 81.38 67 SER B O 1
ATOM 1686 N N . GLU B 1 68 ? -11.297 4.645 -5.824 1 89.44 68 GLU B N 1
ATOM 1687 C CA . GLU B 1 68 ? -10.336 5.633 -6.309 1 89.44 68 GLU B CA 1
ATOM 1688 C C . GLU B 1 68 ? -9.062 5.625 -5.469 1 89.44 68 GLU B C 1
ATOM 1690 O O . GLU B 1 68 ? -9.07 5.156 -4.328 1 89.44 68 GLU B O 1
ATOM 1695 N N . LYS B 1 69 ? -7.984 6.078 -6.125 1 93.56 69 LYS B N 1
ATOM 1696 C CA . LYS B 1 69 ? -6.73 6.438 -5.465 1 93.56 69 LYS B CA 1
ATOM 1697 C C . LYS B 1 69 ? -6.461 7.934 -5.582 1 93.56 69 LYS B C 1
ATOM 1699 O O . LYS B 1 69 ? -6.535 8.5 -6.672 1 93.56 69 LYS B O 1
ATOM 1704 N N . ILE B 1 70 ? -6.227 8.594 -4.441 1 97.25 70 ILE B N 1
ATOM 1705 C CA . ILE B 1 70 ? -6.004 10.039 -4.387 1 97.25 70 ILE B CA 1
ATOM 1706 C C . ILE B 1 70 ? -4.586 10.32 -3.902 1 97.25 70 ILE B C 1
ATOM 1708 O O . ILE B 1 70 ? -4.168 9.828 -2.852 1 97.25 70 ILE B O 1
ATOM 1712 N N . ASP B 1 71 ? -3.865 11.055 -4.715 1 97.88 71 ASP B N 1
ATOM 1713 C CA . ASP B 1 71 ? -2.598 11.594 -4.23 1 97.88 71 ASP B CA 1
ATOM 1714 C C . ASP B 1 71 ? -2.824 12.734 -3.248 1 97.88 71 ASP B C 1
ATOM 1716 O O . ASP B 1 71 ? -2.924 13.898 -3.652 1 97.88 71 ASP B O 1
ATOM 1720 N N . VAL B 1 72 ? -2.879 12.406 -1.982 1 98.56 72 VAL B N 1
ATOM 1721 C CA . VAL B 1 72 ? -3.312 13.336 -0.945 1 98.56 72 VAL B CA 1
ATOM 1722 C C . VAL B 1 72 ? -2.293 14.469 -0.803 1 98.56 72 VAL B C 1
ATOM 1724 O O . VAL B 1 72 ? -2.654 15.648 -0.828 1 98.56 72 VAL B O 1
ATOM 1727 N N . SER B 1 73 ? -1.034 14.164 -0.627 1 98.69 73 SER B N 1
ATOM 1728 C CA . SER B 1 73 ? 0.053 15.117 -0.438 1 98.69 73 SER B CA 1
ATOM 1729 C C . SER B 1 73 ? 1.392 14.523 -0.858 1 98.69 73 SER B C 1
ATOM 1731 O O . SER B 1 73 ? 1.646 13.336 -0.634 1 98.69 73 SER B O 1
ATOM 1733 N N . THR B 1 74 ? 2.238 15.344 -1.476 1 98.38 74 THR B N 1
ATOM 1734 C CA . THR B 1 74 ? 3.57 14.938 -1.908 1 98.38 74 THR B CA 1
ATOM 1735 C C . THR B 1 74 ? 4.609 15.984 -1.519 1 98.38 74 THR B C 1
ATOM 1737 O O . THR B 1 74 ? 4.406 17.188 -1.732 1 98.38 74 THR B O 1
ATOM 1740 N N . TYR B 1 75 ? 5.629 15.547 -0.846 1 98.31 75 TYR B N 1
ATOM 1741 C CA . TYR B 1 75 ? 6.828 16.344 -0.609 1 98.31 75 TYR B CA 1
ATOM 1742 C C . TYR B 1 75 ? 7.953 15.914 -1.546 1 98.31 75 TYR B C 1
ATOM 1744 O O . TYR B 1 75 ? 8.484 14.805 -1.431 1 98.31 75 TYR B O 1
ATOM 1752 N N . ASP B 1 76 ? 8.289 16.75 -2.447 1 97.25 76 ASP B N 1
ATOM 1753 C CA . ASP B 1 76 ? 9.336 16.516 -3.439 1 97.25 76 ASP B CA 1
ATOM 1754 C C . ASP B 1 76 ? 10.594 17.312 -3.109 1 97.25 76 ASP B C 1
ATOM 1756 O O . ASP B 1 76 ? 10.812 18.406 -3.648 1 97.25 76 ASP B O 1
ATOM 1760 N N . GLY B 1 77 ? 11.422 16.781 -2.307 1 96.06 77 GLY B N 1
ATOM 1761 C CA . GLY B 1 77 ? 12.633 17.422 -1.843 1 96.06 77 GLY B CA 1
ATOM 1762 C C . GLY B 1 77 ? 13.57 17.812 -2.971 1 96.06 77 GLY B C 1
ATOM 1763 O O . GLY B 1 77 ? 13.977 18.984 -3.072 1 96.06 77 GLY B O 1
ATOM 1764 N N . PRO B 1 78 ? 13.914 16.922 -3.814 1 94.94 78 PRO B N 1
ATOM 1765 C CA . PRO B 1 78 ? 14.852 17.219 -4.898 1 94.94 78 PRO B CA 1
ATOM 1766 C C . PRO B 1 78 ? 14.43 18.438 -5.73 1 94.94 78 PRO B C 1
ATOM 1768 O O . PRO B 1 78 ? 15.281 19.172 -6.223 1 94.94 78 PRO B O 1
ATOM 1771 N N . ASN B 1 79 ? 13.141 18.656 -5.906 1 96.38 79 ASN B N 1
ATOM 1772 C CA . ASN B 1 79 ? 12.664 19.766 -6.727 1 96.38 79 ASN B CA 1
ATOM 1773 C C . ASN B 1 79 ? 12.07 20.891 -5.871 1 96.38 79 ASN B C 1
ATOM 1775 O O . ASN B 1 79 ? 11.469 21.828 -6.395 1 96.38 79 ASN B O 1
ATOM 1779 N N . LYS B 1 80 ? 12.242 20.703 -4.551 1 94.94 80 LYS B N 1
ATOM 1780 C CA . LYS B 1 80 ? 11.766 21.703 -3.602 1 94.94 80 LYS B CA 1
ATOM 1781 C C . LYS B 1 80 ? 10.305 22.062 -3.873 1 94.94 80 LYS B C 1
ATOM 1783 O O . LYS B 1 80 ? 9.961 23.25 -3.975 1 94.94 80 LYS B O 1
ATOM 1788 N N . LYS B 1 81 ? 9.516 21.094 -4.051 1 97.19 81 LYS B N 1
ATOM 1789 C CA . LYS B 1 81 ? 8.102 21.281 -4.355 1 97.19 81 LYS B CA 1
ATOM 1790 C C . LYS B 1 81 ? 7.223 20.453 -3.428 1 97.19 81 LYS B C 1
ATOM 1792 O O . LYS B 1 81 ? 7.562 19.312 -3.1 1 97.19 81 LYS B O 1
ATOM 1797 N N . GLU B 1 82 ? 6.148 21.062 -3.012 1 96.81 82 GLU B N 1
ATOM 1798 C CA . GLU B 1 82 ? 5.094 20.344 -2.289 1 96.81 82 GLU B CA 1
ATOM 1799 C C . GLU B 1 82 ? 3.752 20.484 -3.006 1 96.81 82 GLU B C 1
ATOM 1801 O O . GLU B 1 82 ? 3.412 21.547 -3.512 1 96.81 82 GLU B O 1
ATOM 1806 N N . ARG B 1 83 ? 3.062 19.328 -3.084 1 97.81 83 ARG B N 1
ATOM 1807 C CA . ARG B 1 83 ? 1.759 19.312 -3.742 1 97.81 83 ARG B CA 1
ATOM 1808 C C . ARG B 1 83 ? 0.697 18.688 -2.84 1 97.81 83 ARG B C 1
ATOM 1810 O O . ARG B 1 83 ? 0.987 17.766 -2.074 1 97.81 83 ARG B O 1
ATOM 1817 N N . GLN B 1 84 ? -0.467 19.219 -2.932 1 98 84 GLN B N 1
ATOM 1818 C CA . GLN B 1 84 ? -1.653 18.688 -2.27 1 98 84 GLN B CA 1
ATOM 1819 C C . GLN B 1 84 ? -2.805 18.516 -3.258 1 98 84 GLN B C 1
ATOM 1821 O O . GLN B 1 84 ? -3.006 19.359 -4.133 1 98 84 GLN B O 1
ATOM 1826 N N . ASP B 1 85 ? -3.484 17.438 -3.062 1 98.31 85 ASP B N 1
ATOM 1827 C CA . ASP B 1 85 ? -4.723 17.297 -3.82 1 98.31 85 ASP B CA 1
ATOM 1828 C C . ASP B 1 85 ? -5.699 18.422 -3.494 1 98.31 85 ASP B C 1
ATOM 1830 O O . ASP B 1 85 ? -5.742 18.906 -2.359 1 98.31 85 ASP B O 1
ATOM 1834 N N . GLU B 1 86 ? -6.531 18.828 -4.414 1 97.69 86 GLU B N 1
ATOM 1835 C CA . GLU B 1 86 ? -7.449 19.953 -4.258 1 97.69 86 GLU B CA 1
ATOM 1836 C C . GLU B 1 86 ? -8.352 19.766 -3.041 1 97.69 86 GLU B C 1
ATOM 1838 O O . GLU B 1 86 ? -8.664 20.734 -2.342 1 97.69 86 GLU B O 1
ATOM 1843 N N . ARG B 1 87 ? -8.75 18.625 -2.738 1 96 87 ARG B N 1
ATOM 1844 C CA . ARG B 1 87 ? -9.672 18.328 -1.65 1 96 87 ARG B CA 1
ATOM 1845 C C . ARG B 1 87 ? -8.984 18.453 -0.295 1 96 87 ARG B C 1
ATOM 1847 O O . ARG B 1 87 ? -9.648 18.484 0.744 1 96 87 ARG B O 1
ATOM 1854 N N . TYR B 1 88 ? -7.719 18.5 -0.347 1 98.12 88 TYR B N 1
ATOM 1855 C CA . TYR B 1 88 ? -6.934 18.5 0.88 1 98.12 88 TYR B CA 1
ATOM 1856 C C . TYR B 1 88 ? -6.148 19.797 1.032 1 98.12 88 TYR B C 1
ATOM 1858 O O . TYR B 1 88 ? -5.254 19.891 1.876 1 98.12 88 TYR B O 1
ATOM 1866 N N . GLN B 1 89 ? -6.434 20.75 0.189 1 96.94 89 GLN B N 1
ATOM 1867 C CA . GLN B 1 89 ? -5.703 22.016 0.229 1 96.94 89 GLN B CA 1
ATOM 1868 C C . GLN B 1 89 ? -5.828 22.688 1.597 1 96.94 89 GLN B C 1
ATOM 1870 O O . GLN B 1 89 ? -6.938 22.938 2.074 1 96.94 89 GLN B O 1
ATOM 1875 N N . GLY B 1 90 ? -4.691 22.938 2.188 1 97.06 90 GLY B N 1
ATOM 1876 C CA . GLY B 1 90 ? -4.648 23.594 3.479 1 97.06 90 GLY B CA 1
ATOM 1877 C C . GLY B 1 90 ? -4.887 22.656 4.645 1 97.06 90 GLY B C 1
ATOM 1878 O O . GLY B 1 90 ? -4.828 23.062 5.805 1 97.06 90 GLY B O 1
ATOM 1879 N N . ARG B 1 91 ? -5.121 21.406 4.324 1 98.62 91 ARG B N 1
ATOM 1880 C CA . ARG B 1 91 ? -5.504 20.484 5.398 1 98.62 91 ARG B CA 1
ATOM 1881 C C . ARG B 1 91 ? -4.371 19.516 5.723 1 98.62 91 ARG B C 1
ATOM 1883 O O . ARG B 1 91 ? -4.418 18.828 6.738 1 98.62 91 ARG B O 1
ATOM 1890 N N . THR B 1 92 ? -3.316 19.422 4.883 1 98.69 92 THR B N 1
ATOM 1891 C CA . THR B 1 92 ? -2.201 18.516 5.148 1 98.69 92 THR B CA 1
ATOM 1892 C C . THR B 1 92 ? -0.922 19.297 5.418 1 98.69 92 THR B C 1
ATOM 1894 O O . THR B 1 92 ? -0.689 20.344 4.801 1 98.69 92 THR B O 1
ATOM 1897 N N . GLN B 1 93 ? -0.139 18.781 6.355 1 98.31 93 GLN B N 1
ATOM 1898 C CA . GLN B 1 93 ? 1.152 19.391 6.676 1 98.31 93 GLN B CA 1
ATOM 1899 C C . GLN B 1 93 ? 2.186 18.312 7.016 1 98.31 93 GLN B C 1
ATOM 1901 O O . GLN B 1 93 ? 1.924 17.422 7.836 1 98.31 93 GLN B O 1
ATOM 1906 N N . PHE B 1 94 ? 3.318 18.391 6.332 1 98.19 94 PHE B N 1
ATOM 1907 C CA . PHE B 1 94 ? 4.453 17.531 6.688 1 98.19 94 PHE B CA 1
ATOM 1908 C C . PHE B 1 94 ? 5.188 18.094 7.898 1 98.19 94 PHE B C 1
ATOM 1910 O O . PHE B 1 94 ? 5.062 19.281 8.211 1 98.19 94 PHE B O 1
ATOM 1917 N N . PHE B 1 95 ? 5.949 17.234 8.594 1 96.81 95 PHE B N 1
ATOM 1918 C CA . PHE B 1 95 ? 6.828 17.656 9.68 1 96.81 95 PHE B CA 1
ATOM 1919 C C . PHE B 1 95 ? 8.25 17.859 9.172 1 96.81 95 PHE B C 1
ATOM 1921 O O . PHE B 1 95 ? 9.164 17.141 9.562 1 96.81 95 PHE B O 1
ATOM 1928 N N . GLN B 1 96 ? 8.438 18.906 8.43 1 94.38 96 GLN B N 1
ATOM 1929 C CA . GLN B 1 96 ? 9.672 19.109 7.68 1 94.38 96 GLN B CA 1
ATOM 1930 C C . GLN B 1 96 ? 10.875 19.203 8.609 1 94.38 96 GLN B C 1
ATOM 1932 O O . GLN B 1 96 ? 11.961 18.703 8.297 1 94.38 96 GLN B O 1
ATOM 1937 N N . THR B 1 97 ? 10.695 19.812 9.75 1 94.12 97 THR B N 1
ATOM 1938 C CA . THR B 1 97 ? 11.797 19.984 10.695 1 94.12 97 THR B CA 1
ATOM 1939 C C . THR B 1 97 ? 12.195 18.641 11.312 1 94.12 97 THR B C 1
ATOM 1941 O O . THR B 1 97 ? 13.266 18.531 11.914 1 94.12 97 THR B O 1
ATOM 1944 N N . GLU B 1 98 ? 11.312 17.656 11.156 1 96.44 98 GLU B N 1
ATOM 1945 C CA . GLU B 1 98 ? 11.578 16.344 11.766 1 96.44 98 GLU B CA 1
ATOM 1946 C C . GLU B 1 98 ? 12.008 15.328 10.719 1 96.44 98 GLU B C 1
ATOM 1948 O O . GLU B 1 98 ? 12.258 14.164 11.047 1 96.44 98 GLU B O 1
ATOM 1953 N N . PHE B 1 99 ? 12.219 15.719 9.461 1 94.75 99 PHE B N 1
ATOM 1954 C CA . PHE B 1 99 ? 12.625 14.812 8.398 1 94.75 99 PHE B CA 1
ATOM 1955 C C . PHE B 1 99 ? 13.984 14.188 8.711 1 94.75 99 PHE B C 1
ATOM 1957 O O . PHE B 1 99 ? 14.203 13.0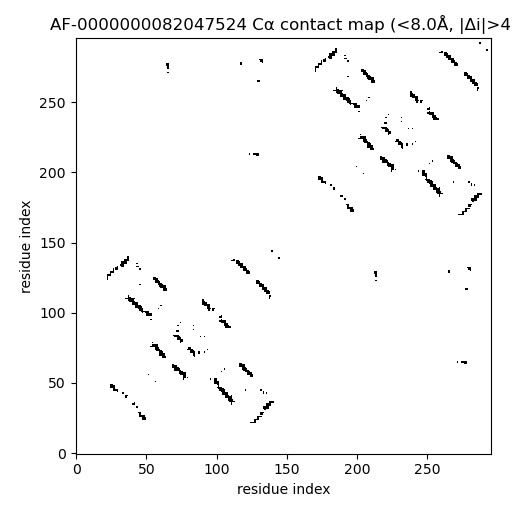08 8.445 1 94.75 99 PHE B O 1
ATOM 1964 N N . GLN B 1 100 ? 14.836 14.977 9.297 1 93.75 100 GLN B N 1
ATOM 1965 C CA . GLN B 1 100 ? 16.172 14.477 9.586 1 93.75 100 GLN B CA 1
ATOM 1966 C C . GLN B 1 100 ? 16.125 13.305 10.562 1 93.75 100 GLN B C 1
ATOM 1968 O O . GLN B 1 100 ? 16.953 12.391 10.484 1 93.75 100 GLN B O 1
ATOM 1973 N N . ALA B 1 101 ? 15.195 13.367 11.43 1 95.19 101 ALA B N 1
ATOM 1974 C CA . ALA B 1 101 ? 15.047 12.305 12.422 1 95.19 101 ALA B CA 1
ATOM 1975 C C . ALA B 1 101 ? 14.227 11.148 11.859 1 95.19 101 ALA B C 1
ATOM 1977 O O . ALA B 1 101 ? 13.945 10.18 12.57 1 95.19 101 ALA B O 1
ATOM 1978 N N . GLY B 1 102 ? 13.75 11.203 10.688 1 95.94 102 GLY B N 1
ATOM 1979 C CA . GLY B 1 102 ? 13.07 10.102 10.016 1 95.94 102 GLY B CA 1
ATOM 1980 C C . GLY B 1 102 ? 11.562 10.219 10.062 1 95.94 102 GLY B C 1
ATOM 1981 O O . GLY B 1 102 ? 10.852 9.336 9.562 1 95.94 102 GLY B O 1
ATOM 1982 N N . ASN B 1 103 ? 11.094 11.312 10.688 1 97.25 103 ASN B N 1
ATOM 1983 C CA . ASN B 1 103 ? 9.648 11.484 10.789 1 97.25 103 ASN B CA 1
ATOM 1984 C C . ASN B 1 103 ? 9.07 12.109 9.523 1 97.25 103 ASN B C 1
ATOM 1986 O O . ASN B 1 103 ? 9.195 13.312 9.305 1 97.25 103 ASN B O 1
ATOM 1990 N N . VAL B 1 104 ? 8.375 11.25 8.719 1 97.94 104 VAL B N 1
ATOM 1991 C CA . VAL B 1 104 ? 7.754 11.742 7.496 1 97.94 104 VAL B CA 1
ATOM 1992 C C . VAL B 1 104 ? 6.242 11.562 7.578 1 97.94 104 VAL B C 1
ATOM 1994 O O . VAL B 1 104 ? 5.574 11.406 6.551 1 97.94 104 VAL B O 1
ATOM 1997 N N . SER B 1 105 ? 5.715 11.602 8.789 1 98.31 105 SER B N 1
ATOM 1998 C CA . SER B 1 105 ? 4.281 11.516 9.055 1 98.31 105 SER B CA 1
ATOM 1999 C C . SER B 1 105 ? 3.529 12.664 8.383 1 98.31 105 SER B C 1
ATOM 2001 O O . SER B 1 105 ? 4.145 13.609 7.891 1 98.31 105 SER B O 1
ATOM 2003 N N . LEU B 1 106 ? 2.229 12.516 8.312 1 98.75 106 LEU B N 1
ATOM 2004 C CA . LEU B 1 106 ? 1.369 13.539 7.727 1 98.75 106 LEU B CA 1
ATOM 2005 C C . LEU B 1 106 ? 0.338 14.031 8.734 1 98.75 106 LEU B C 1
ATOM 2007 O O . LEU B 1 106 ? -0.408 13.234 9.305 1 98.75 106 LEU B O 1
ATOM 2011 N N . ASN B 1 107 ? 0.403 15.289 9.023 1 98.81 107 ASN B N 1
ATOM 2012 C CA . ASN B 1 107 ? -0.667 15.898 9.797 1 98.81 107 ASN B CA 1
ATOM 2013 C C . ASN B 1 107 ? -1.881 16.219 8.93 1 98.81 107 ASN B C 1
ATOM 2015 O O . ASN B 1 107 ? -1.762 16.922 7.926 1 98.81 107 ASN B O 1
ATOM 2019 N N . LEU B 1 108 ? -3.059 15.719 9.227 1 98.81 108 LEU B N 1
ATOM 2020 C CA . LEU B 1 108 ? -4.316 15.969 8.531 1 98.81 108 LEU B CA 1
ATOM 2021 C C . LEU B 1 108 ? -5.285 16.734 9.414 1 98.81 108 LEU B C 1
ATOM 2023 O O . LEU B 1 108 ? -5.75 16.219 10.438 1 98.81 108 LEU B O 1
ATOM 2027 N N . LYS B 1 109 ? -5.52 17.891 9.07 1 98.31 109 LYS B N 1
ATOM 2028 C CA . LYS B 1 109 ? -6.406 18.75 9.844 1 98.31 109 LYS B CA 1
ATOM 2029 C C . LYS B 1 109 ? -7.855 18.594 9.391 1 98.31 109 LYS B C 1
ATOM 2031 O O . LYS B 1 109 ? -8.117 18.125 8.281 1 98.31 109 LYS B O 1
ATOM 2036 N N . ASP B 1 110 ? -8.766 18.953 10.258 1 97.88 110 ASP B N 1
ATOM 2037 C CA . ASP B 1 110 ? -10.188 19.031 9.953 1 97.88 110 ASP B CA 1
ATOM 2038 C C . ASP B 1 110 ? -10.68 17.75 9.289 1 97.88 110 ASP B C 1
ATOM 2040 O O . ASP B 1 110 ? -11.281 17.797 8.211 1 97.88 110 ASP B O 1
ATOM 2044 N N . VAL B 1 111 ? -10.531 16.719 10.047 1 98.25 111 VAL B N 1
ATOM 2045 C CA . VAL B 1 111 ? -10.875 15.398 9.516 1 98.25 111 VAL B CA 1
ATOM 2046 C C . VAL B 1 111 ? -12.375 15.336 9.219 1 98.25 111 VAL B C 1
ATOM 2048 O O . VAL B 1 111 ? -13.188 15.812 10.008 1 98.25 111 VAL B O 1
ATOM 2051 N N . ILE B 1 112 ? -12.703 14.758 8.094 1 97.12 112 ILE B N 1
ATOM 2052 C CA . ILE B 1 112 ? -14.094 14.523 7.707 1 97.12 112 ILE B CA 1
ATOM 2053 C C . ILE B 1 112 ? -14.297 13.039 7.398 1 97.12 112 ILE B C 1
ATOM 2055 O O . ILE B 1 112 ? -13.328 12.273 7.328 1 97.12 112 ILE B O 1
ATOM 2059 N N . VAL B 1 113 ? -15.477 12.578 7.203 1 95.38 113 VAL B N 1
AT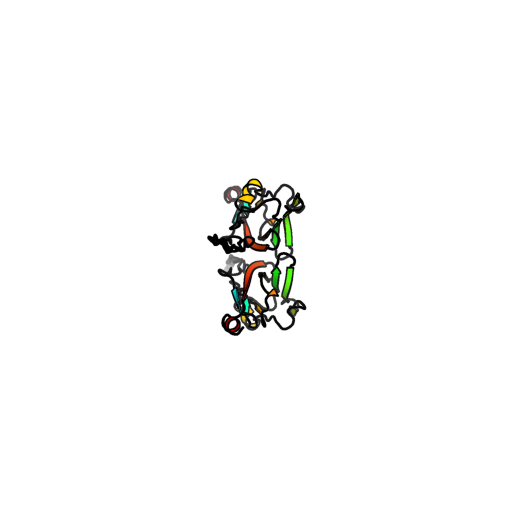OM 2060 C CA . VAL B 1 113 ? -15.844 11.172 7.02 1 95.38 113 VAL B CA 1
ATOM 2061 C C . VAL B 1 113 ? -15.148 10.617 5.777 1 95.38 113 VAL B C 1
ATOM 2063 O O . VAL B 1 113 ? -14.68 9.477 5.777 1 95.38 113 VAL B O 1
ATOM 2066 N N . SER B 1 114 ? -15.055 11.477 4.723 1 94.56 114 SER B N 1
ATOM 2067 C CA . SER B 1 114 ? -14.508 11.008 3.453 1 94.56 114 SER B CA 1
ATOM 2068 C C . SER B 1 114 ? -13 10.789 3.553 1 94.56 114 SER B C 1
ATOM 2070 O O . SER B 1 114 ? -12.383 10.266 2.619 1 94.56 114 SER B O 1
ATOM 2072 N N . ASP B 1 115 ? -12.453 11.164 4.691 1 97.19 115 ASP B N 1
ATOM 2073 C CA . ASP B 1 115 ? -11.023 10.93 4.871 1 97.19 115 ASP B CA 1
ATOM 2074 C C . ASP B 1 115 ? -10.75 9.477 5.25 1 97.19 115 ASP B C 1
ATOM 2076 O O . ASP B 1 115 ? -9.602 9.031 5.215 1 97.19 115 ASP B O 1
ATOM 2080 N N . LYS B 1 116 ? -11.742 8.703 5.578 1 95.38 116 LYS B N 1
ATOM 2081 C CA . LYS B 1 116 ? -11.57 7.309 5.957 1 95.38 116 LYS B CA 1
ATOM 2082 C C . LYS B 1 116 ? -10.969 6.5 4.809 1 95.38 116 LYS B C 1
ATOM 2084 O O . LYS B 1 116 ? -11.328 6.699 3.648 1 95.38 116 LYS B O 1
ATOM 2089 N N . GLY B 1 117 ? -10.016 5.57 5.219 1 94.94 117 GLY B N 1
ATOM 2090 C CA . GLY B 1 117 ? -9.492 4.684 4.191 1 94.94 117 GLY B CA 1
ATOM 2091 C C . GLY B 1 117 ? -8.07 4.227 4.469 1 94.94 117 GLY B C 1
ATOM 2092 O O . GLY B 1 117 ? -7.598 4.305 5.605 1 94.94 117 GLY B O 1
ATOM 2093 N N . LYS B 1 118 ? -7.398 3.592 3.432 1 96 118 LYS B N 1
ATOM 2094 C CA . LYS B 1 118 ? -6.016 3.129 3.479 1 96 118 LYS B CA 1
ATOM 2095 C C . LYS B 1 118 ? -5.066 4.168 2.893 1 96 118 LYS B C 1
ATOM 2097 O O . LYS B 1 118 ? -5.18 4.527 1.717 1 96 118 LYS B O 1
ATOM 2102 N N . TYR B 1 119 ? -4.145 4.629 3.734 1 97.81 119 TYR B N 1
ATOM 2103 C CA . TYR B 1 119 ? -3.139 5.586 3.287 1 97.81 119 TYR B CA 1
ATOM 2104 C C . TYR B 1 119 ? -1.786 4.906 3.102 1 97.81 119 TYR B C 1
ATOM 2106 O O . TYR B 1 119 ? -1.247 4.316 4.039 1 97.81 119 TYR B O 1
ATOM 2114 N N . THR B 1 120 ? -1.233 5.027 1.971 1 97.56 120 THR B N 1
ATOM 2115 C CA . THR B 1 120 ? 0.101 4.496 1.72 1 97.56 120 THR B CA 1
ATOM 2116 C C . THR B 1 120 ? 1.154 5.594 1.842 1 97.56 120 THR B C 1
ATOM 2118 O O . THR B 1 120 ? 1.106 6.59 1.118 1 97.56 120 THR B O 1
ATOM 2121 N N . CYS B 1 121 ? 2.01 5.406 2.787 1 98.25 121 CYS B N 1
ATOM 2122 C CA . CYS B 1 121 ? 3.205 6.238 2.873 1 98.25 121 CYS B CA 1
ATOM 2123 C C . CYS B 1 121 ? 4.324 5.672 2.006 1 98.25 121 CYS B C 1
ATOM 2125 O O . CYS B 1 121 ? 4.812 4.57 2.258 1 98.25 121 CYS B O 1
ATOM 2127 N N . SER B 1 122 ? 4.695 6.402 1 1 97.19 122 SER B N 1
ATOM 2128 C CA . SER B 1 122 ? 5.754 5.996 0.084 1 97.19 122 SER B CA 1
ATOM 2129 C C . SER B 1 122 ? 6.934 6.965 0.134 1 97.19 122 SER B C 1
ATOM 2131 O O . SER B 1 122 ? 6.754 8.172 -0.02 1 97.19 122 SER B O 1
ATOM 2133 N N . VAL B 1 123 ? 8.148 6.391 0.27 1 96.62 123 VAL B N 1
ATOM 2134 C CA . VAL B 1 123 ? 9.336 7.23 0.424 1 96.62 123 VAL B CA 1
ATOM 2135 C C . VAL B 1 123 ? 10.406 6.801 -0.578 1 96.62 123 VAL B C 1
ATOM 2137 O O . VAL B 1 123 ? 10.664 5.609 -0.749 1 96.62 123 VAL B O 1
ATOM 2140 N N . THR B 1 124 ? 10.922 7.766 -1.221 1 94.19 124 THR B N 1
ATOM 2141 C CA . THR B 1 124 ? 12.062 7.555 -2.107 1 94.19 124 THR B CA 1
ATOM 2142 C C . THR B 1 124 ? 13.266 8.375 -1.646 1 94.19 124 THR B C 1
ATOM 2144 O O . THR B 1 124 ? 13.148 9.578 -1.407 1 94.19 124 THR B O 1
ATOM 2147 N N . LEU B 1 125 ? 14.328 7.711 -1.407 1 89.62 125 LEU B N 1
ATOM 2148 C CA . LEU B 1 125 ? 15.625 8.328 -1.132 1 89.62 125 LEU B CA 1
ATOM 2149 C C . LEU B 1 125 ? 16.672 7.855 -2.133 1 89.62 125 LEU B C 1
ATOM 2151 O O . LEU B 1 125 ? 17.172 6.734 -2.029 1 89.62 125 LEU B O 1
ATOM 2155 N N . GLU B 1 126 ? 16.906 8.75 -3.07 1 84.38 126 GLU B N 1
ATOM 2156 C CA . GLU B 1 126 ? 17.828 8.391 -4.141 1 84.38 126 GLU B CA 1
ATOM 2157 C C . GLU B 1 126 ? 17.312 7.195 -4.941 1 84.38 126 GLU B C 1
ATOM 2159 O O . GLU B 1 126 ? 16.25 7.258 -5.543 1 84.38 126 GLU B O 1
ATOM 2164 N N . THR B 1 127 ? 18.031 5.953 -4.734 1 83.69 127 THR B N 1
ATOM 2165 C CA . THR B 1 127 ? 17.641 4.785 -5.516 1 83.69 127 THR B CA 1
ATOM 2166 C C . THR B 1 127 ? 16.844 3.807 -4.66 1 83.69 127 THR B C 1
ATOM 2168 O O . THR B 1 127 ? 16.391 2.771 -5.152 1 83.69 127 THR B O 1
ATOM 2171 N N . TRP B 1 128 ? 16.703 4.242 -3.404 1 88.44 128 TRP B N 1
ATOM 2172 C CA . TRP B 1 128 ? 16.016 3.334 -2.484 1 88.44 128 TRP B CA 1
ATOM 2173 C C . TRP B 1 128 ? 14.555 3.725 -2.316 1 88.44 128 TRP B C 1
ATOM 2175 O O . TRP B 1 128 ? 14.211 4.902 -2.418 1 88.44 128 TRP B O 1
ATOM 2185 N N . TYR B 1 129 ? 13.742 2.652 -2.045 1 93.12 129 TYR B N 1
ATOM 2186 C CA . TYR B 1 129 ? 12.305 2.857 -1.948 1 93.12 129 TYR B CA 1
ATOM 2187 C C . TYR B 1 129 ? 11.695 1.952 -0.885 1 93.12 129 TYR B C 1
ATOM 2189 O O . TYR B 1 129 ? 12.102 0.8 -0.73 1 93.12 129 TYR B O 1
ATOM 2197 N N . ASP B 1 130 ? 10.703 2.553 -0.185 1 94 130 ASP B N 1
ATOM 2198 C CA . ASP B 1 130 ? 9.906 1.756 0.741 1 94 130 ASP B CA 1
ATOM 2199 C C . ASP B 1 130 ? 8.523 2.365 0.935 1 94 130 ASP B C 1
ATOM 2201 O O . ASP B 1 130 ? 8.32 3.559 0.697 1 94 130 ASP B O 1
ATOM 2205 N N . GLU B 1 131 ? 7.512 1.54 1.261 1 95.94 131 GLU B N 1
ATOM 2206 C CA . GLU B 1 131 ? 6.168 2.041 1.531 1 95.94 131 GLU B CA 1
ATOM 2207 C C . GLU B 1 131 ? 5.449 1.168 2.557 1 95.94 131 GLU B C 1
ATOM 2209 O O . GLU B 1 131 ? 5.797 -0.001 2.736 1 95.94 131 GLU B O 1
ATOM 2214 N N . VAL B 1 132 ? 4.523 1.756 3.293 1 95.69 132 VAL B N 1
ATOM 2215 C CA . VAL B 1 132 ? 3.66 1.061 4.242 1 95.69 132 VAL B CA 1
ATOM 2216 C C . VAL B 1 132 ? 2.234 1.597 4.129 1 95.69 132 VAL B C 1
ATOM 2218 O O . VAL B 1 132 ? 2.018 2.699 3.623 1 95.69 132 VAL B O 1
ATOM 2221 N N . VAL B 1 133 ? 1.271 0.776 4.52 1 96.75 133 VAL B N 1
ATOM 2222 C CA . VAL B 1 133 ? -0.124 1.207 4.523 1 96.75 133 VAL B CA 1
ATOM 2223 C C . VAL B 1 133 ? -0.559 1.538 5.949 1 96.75 133 VAL B C 1
ATOM 2225 O O . VAL B 1 133 ? -0.325 0.757 6.871 1 96.75 133 VAL B O 1
ATOM 2228 N N . VAL B 1 134 ? -1.13 2.717 6.129 1 96.81 134 VAL B N 1
ATOM 2229 C CA . VAL B 1 134 ? -1.736 3.178 7.375 1 96.81 134 VAL B CA 1
ATOM 2230 C C . VAL B 1 134 ? -3.248 3.299 7.199 1 96.81 134 VAL B C 1
ATOM 2232 O O . VAL B 1 134 ? -3.721 3.955 6.27 1 96.81 134 VAL B O 1
ATOM 2235 N N . GLU B 1 135 ? -4.02 2.682 8.062 1 96.12 135 GLU B N 1
ATOM 2236 C CA . GLU B 1 135 ? -5.477 2.775 7.988 1 96.12 135 GLU B CA 1
ATOM 2237 C C . GLU B 1 135 ? -6.004 3.898 8.875 1 96.12 135 GLU B C 1
ATOM 2239 O O . GLU B 1 135 ? -5.598 4.027 10.031 1 96.12 135 GLU B O 1
ATOM 2244 N N . LEU B 1 136 ? -6.934 4.711 8.328 1 97.19 136 LEU B N 1
ATOM 2245 C CA . LEU B 1 136 ? -7.594 5.773 9.078 1 97.19 136 LEU B CA 1
ATOM 2246 C C . LEU B 1 136 ? -9.094 5.516 9.172 1 97.19 136 LEU B C 1
ATOM 2248 O O . LEU B 1 136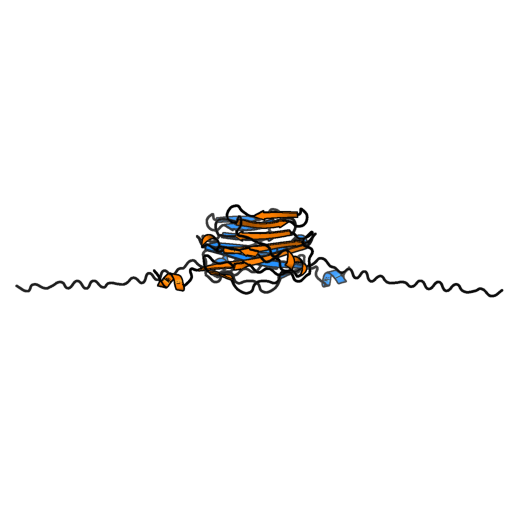 ? -9.758 5.309 8.156 1 97.19 136 LEU B O 1
ATOM 2252 N N . ASP B 1 137 ? -9.516 5.449 10.391 1 95.44 137 ASP B N 1
ATOM 2253 C CA . ASP B 1 137 ? -10.945 5.484 10.656 1 95.44 137 ASP B CA 1
ATOM 2254 C C . ASP B 1 137 ? -11.352 6.809 11.289 1 95.44 137 ASP B C 1
ATOM 2256 O O . ASP B 1 137 ? -10.547 7.453 11.969 1 95.44 137 ASP B O 1
ATOM 2260 N N . ALA B 1 138 ? -12.555 7.207 11.016 1 94.56 138 ALA B N 1
ATOM 2261 C CA . ALA B 1 138 ? -13.039 8.484 11.523 1 94.56 138 ALA B CA 1
ATOM 2262 C C . ALA B 1 138 ? -14.422 8.328 12.148 1 94.56 138 ALA B C 1
ATOM 2264 O O . ALA B 1 138 ? -15.297 7.668 11.586 1 94.56 138 ALA B O 1
ATOM 2265 N N . PHE B 1 139 ? -14.555 8.953 13.406 1 92.38 139 PHE B N 1
ATOM 2266 C CA . PHE B 1 139 ? -15.836 8.867 14.094 1 92.38 139 PHE B CA 1
ATOM 2267 C C . PHE B 1 139 ? -16.219 10.219 14.688 1 92.38 139 PHE B C 1
ATOM 2269 O O . PHE B 1 139 ? -15.359 11.055 14.953 1 92.38 139 PHE B O 1
ATOM 2276 N N . ARG B 1 140 ? -17.547 10.398 14.75 1 90.5 140 ARG B N 1
ATOM 2277 C CA . ARG B 1 140 ? -18.031 11.57 15.469 1 90.5 140 ARG B CA 1
ATOM 2278 C C . ARG B 1 140 ? -17.844 11.414 16.969 1 90.5 140 ARG B C 1
ATOM 2280 O O . ARG B 1 140 ? -17.969 10.312 17.5 1 90.5 140 ARG B O 1
ATOM 2287 N N . SER B 1 141 ? -17.484 12.461 17.547 1 83.81 141 SER B N 1
ATOM 2288 C CA . SER B 1 141 ? -17.328 12.414 19 1 83.81 141 SER B CA 1
ATOM 2289 C C . SER B 1 141 ? -18.625 12.008 19.688 1 83.81 141 SER B C 1
ATOM 2291 O O . SER B 1 141 ? -19.719 12.336 19.203 1 83.81 141 SER B O 1
ATOM 2293 N N . LEU B 1 142 ? -18.531 10.938 20.547 1 70.62 142 LEU B N 1
ATOM 2294 C CA . LEU B 1 142 ? -19.688 10.578 21.359 1 70.62 142 LEU B CA 1
ATOM 2295 C C . LEU B 1 142 ? -20.281 11.812 22.031 1 70.62 142 LEU B C 1
ATOM 2297 O O . LEU B 1 142 ? -21.5 11.875 22.25 1 70.62 142 LEU B O 1
ATOM 2301 N N . ARG B 1 143 ? -19.484 12.742 22.469 1 64.12 143 ARG B N 1
ATOM 2302 C CA . ARG B 1 143 ? -20.016 13.93 23.141 1 64.12 143 ARG B CA 1
ATOM 2303 C C . ARG B 1 143 ? -21.016 14.648 22.234 1 64.12 143 ARG B C 1
ATOM 2305 O O . ARG B 1 143 ? -22 15.203 22.703 1 64.12 143 ARG B O 1
ATOM 2312 N N . ASP B 1 144 ? -20.844 14.633 21 1 57.81 144 ASP B N 1
ATOM 2313 C CA . ASP B 1 144 ? -21.766 15.25 20.062 1 57.81 144 ASP B CA 1
ATOM 2314 C C . ASP B 1 144 ? -23 14.375 19.859 1 57.81 144 ASP B C 1
ATOM 2316 O O . ASP B 1 144 ? -24.047 14.867 19.438 1 57.81 144 ASP B O 1
ATOM 2320 N N . SER B 1 145 ? -22.828 13.109 19.984 1 57.81 145 SER B N 1
ATOM 2321 C CA . SER B 1 145 ? -23.984 12.242 19.781 1 57.81 145 SER B CA 1
ATOM 2322 C C . SER B 1 145 ? -25.016 12.445 20.891 1 57.81 145 SER B C 1
ATOM 2324 O O . SER B 1 145 ? -26.203 12.227 20.672 1 57.81 145 SER B O 1
ATOM 2326 N N . GLU B 1 146 ? -24.562 12.633 21.984 1 54.78 146 GLU B N 1
ATOM 2327 C CA . GLU B 1 146 ? -25.547 12.828 23.047 1 54.78 146 GLU B CA 1
ATOM 2328 C C . GLU B 1 146 ? -26.281 14.156 22.891 1 54.78 146 GLU B C 1
ATOM 2330 O O . GLU B 1 146 ? -27.422 14.289 23.312 1 54.78 146 GLU B O 1
ATOM 2335 N N . LEU B 1 147 ? -25.625 15.023 22.203 1 46.38 147 LEU B N 1
ATOM 2336 C CA . LEU B 1 147 ? -26.359 16.281 22.172 1 46.38 147 LEU B CA 1
ATOM 2337 C C . LEU B 1 147 ? -27.422 16.266 21.078 1 46.38 147 LEU B C 1
ATOM 2339 O O . LEU B 1 147 ? -28.188 17.219 20.922 1 46.38 147 LEU B O 1
ATOM 2343 N N . LEU B 1 148 ? -27.438 15.273 20.188 1 41.94 148 LEU B N 1
ATOM 2344 C CA . LEU B 1 148 ? -28.641 15.273 19.375 1 41.94 148 LEU B CA 1
ATOM 2345 C C . LEU B 1 148 ? -29.766 14.508 20.062 1 41.94 148 LEU B C 1
ATOM 2347 O O . LEU B 1 148 ? -29.531 13.469 20.688 1 41.94 148 LEU B O 1
#

InterPro domains:
  IPR003599 Immunoglobulin domain subtype [SM00409] (31-139)
  IPR007110 Immunoglobulin-like domain [PS50835] (29-124)
  IPR013106 Immunoglobulin V-set domain [PF07686] (33-129)
  IPR013783 Immunoglobulin-like fold [G3DSA:2.60.40.10] (20-143)
  IPR036179 Immunoglobulin-like domain superfamily [SSF48726] (26-136)
  IPR050504 BTN/MOG-like [PTHR24100] (17-138)

Solvent-accessible surface area (backbone atoms only — not comparable to full-atom values): 16833 Å² total; per-residue (Å²): 140,79,81,75,77,78,74,73,76,75,73,75,68,72,69,70,69,70,68,62,78,73,65,77,62,46,64,60,74,71,90,64,71,44,81,34,42,50,63,35,63,42,72,50,82,38,38,39,75,39,71,44,52,63,59,51,30,34,40,39,39,33,40,41,54,69,86,47,76,40,67,46,37,35,42,33,19,74,75,72,43,74,50,58,28,82,92,37,62,90,28,62,45,71,44,69,91,38,25,44,71,13,35,66,28,40,37,35,44,61,34,48,72,85,68,43,39,40,30,33,45,35,41,32,44,83,88,30,56,46,68,43,61,44,40,38,43,60,39,71,51,65,76,60,53,68,71,100,139,83,79,79,77,79,75,74,76,75,74,74,70,74,71,70,69,68,66,61,78,68,71,76,63,46,65,60,73,72,88,66,72,43,80,34,44,50,64,35,62,42,72,50,81,39,38,38,76,39,69,45,55,63,59,53,30,33,41,37,37,31,39,40,53,69,86,48,74,41,65,45,37,34,42,34,20,72,74,72,42,74,50,57,29,82,94,36,62,90,29,62,45,70,44,71,92,37,24,43,72,13,35,66,27,40,36,36,44,60,34,47,71,84,66,44,37,40,30,32,46,36,40,32,45,83,87,30,55,45,67,45,61,41,41,37,44,58,40,72,52,64,76,61,54,69,74,99